Protein AF-A0A7W4BWE0-F1 (afdb_monomer_lite)

Structure (mmCIF, N/CA/C/O backbone):
data_AF-A0A7W4BWE0-F1
#
_entry.id   AF-A0A7W4BWE0-F1
#
loop_
_atom_site.group_PDB
_atom_site.id
_atom_site.type_symbol
_atom_site.label_atom_id
_atom_site.label_alt_id
_atom_site.label_comp_id
_atom_site.label_asym_id
_atom_site.label_entity_id
_atom_site.label_seq_id
_atom_site.pdbx_PDB_ins_code
_atom_site.Cartn_x
_atom_site.Cartn_y
_atom_site.Cartn_z
_atom_site.occupancy
_atom_site.B_iso_or_equiv
_atom_site.auth_seq_id
_atom_site.auth_comp_id
_atom_site.auth_asym_id
_atom_site.auth_atom_id
_atom_site.pdbx_PDB_model_num
ATOM 1 N N . MET A 1 1 ? 8.747 18.786 -14.172 1.00 31.16 1 MET A N 1
ATOM 2 C CA . MET A 1 1 ? 9.501 17.668 -14.778 1.00 31.16 1 MET A CA 1
ATOM 3 C C . MET A 1 1 ? 9.603 16.596 -13.720 1.00 31.16 1 MET A C 1
ATOM 5 O O . MET A 1 1 ? 10.234 16.845 -12.701 1.00 31.16 1 MET A O 1
ATOM 9 N N . SER A 1 2 ? 8.921 15.475 -13.915 1.00 27.02 2 SER A N 1
ATOM 10 C CA . SER A 1 2 ? 8.938 14.363 -12.966 1.00 27.02 2 SER A CA 1
ATOM 11 C C . SER A 1 2 ? 10.203 13.541 -13.211 1.00 27.02 2 SER A C 1
ATOM 13 O O . SER A 1 2 ? 10.381 12.988 -14.295 1.00 27.02 2 SER A O 1
ATOM 15 N N . ASN A 1 3 ? 11.112 13.509 -12.236 1.00 26.09 3 ASN A N 1
ATOM 16 C CA . ASN A 1 3 ? 12.230 12.569 -12.238 1.00 26.09 3 ASN A CA 1
ATOM 17 C C . ASN A 1 3 ? 11.686 11.217 -11.785 1.00 26.09 3 ASN A C 1
ATOM 19 O O . ASN A 1 3 ? 11.454 11.005 -10.599 1.00 26.09 3 ASN A O 1
ATOM 23 N N . ILE A 1 4 ? 11.444 10.324 -12.739 1.00 32.72 4 ILE A N 1
ATOM 24 C CA . ILE A 1 4 ? 11.006 8.960 -12.458 1.00 32.72 4 ILE A CA 1
ATOM 25 C C . ILE A 1 4 ? 12.259 8.115 -12.240 1.00 32.72 4 ILE A C 1
ATOM 27 O O . ILE A 1 4 ? 12.971 7.781 -13.187 1.00 32.72 4 ILE A O 1
ATOM 31 N N . THR A 1 5 ? 12.548 7.789 -10.984 1.00 32.34 5 THR A N 1
ATOM 32 C CA . THR A 1 5 ? 13.550 6.786 -10.614 1.00 32.34 5 THR A CA 1
ATOM 33 C C . THR A 1 5 ? 12.830 5.493 -10.266 1.00 32.34 5 THR A C 1
ATOM 35 O O . THR A 1 5 ? 12.140 5.419 -9.252 1.00 32.34 5 THR A O 1
ATOM 38 N N . GLN A 1 6 ? 12.975 4.473 -11.109 1.00 34.09 6 GLN A N 1
ATOM 39 C CA . GLN A 1 6 ? 12.492 3.127 -10.822 1.00 34.09 6 GLN A CA 1
ATOM 40 C C . GLN A 1 6 ? 13.612 2.369 -10.106 1.00 34.09 6 GLN A C 1
ATOM 42 O O . GLN A 1 6 ? 14.592 1.974 -10.737 1.00 34.09 6 GLN A O 1
ATOM 47 N N . ASN A 1 7 ? 13.492 2.211 -8.788 1.00 40.44 7 ASN A N 1
ATOM 48 C CA . ASN A 1 7 ? 14.382 1.338 -8.030 1.00 40.44 7 ASN A CA 1
ATOM 49 C C . ASN A 1 7 ? 13.800 -0.080 -8.014 1.00 40.44 7 ASN A C 1
ATOM 51 O O . ASN A 1 7 ? 12.598 -0.267 -7.806 1.00 40.44 7 ASN A O 1
ATOM 55 N N . GLN A 1 8 ? 14.627 -1.079 -8.316 1.00 44.69 8 GLN A N 1
ATOM 56 C CA . GLN A 1 8 ? 14.180 -2.465 -8.425 1.00 44.69 8 GLN A CA 1
ATOM 57 C C . GLN A 1 8 ? 13.942 -3.103 -7.052 1.00 44.69 8 GLN A C 1
ATOM 59 O O . GLN A 1 8 ? 14.763 -2.983 -6.153 1.00 44.69 8 GLN A O 1
ATOM 64 N N . GLY A 1 9 ? 12.850 -3.866 -6.938 1.00 54.25 9 GLY A N 1
ATOM 65 C CA . GLY A 1 9 ? 12.742 -4.987 -5.994 1.00 54.25 9 GLY A CA 1
ATOM 66 C C . GLY A 1 9 ? 12.264 -4.695 -4.571 1.00 54.25 9 GLY A C 1
ATOM 67 O O . GLY A 1 9 ? 12.265 -5.619 -3.768 1.00 54.25 9 GLY A O 1
ATOM 68 N N . LEU A 1 10 ? 11.841 -3.470 -4.245 1.00 66.44 10 LEU A N 1
ATOM 69 C CA . LEU A 1 10 ? 11.381 -3.158 -2.886 1.00 66.44 10 LEU A CA 1
ATOM 70 C C . LEU A 1 10 ? 10.023 -3.807 -2.559 1.00 66.44 10 LEU A C 1
ATOM 72 O O . LEU A 1 10 ? 9.869 -4.457 -1.528 1.00 66.44 10 LEU A O 1
ATOM 76 N N . PHE A 1 11 ? 9.047 -3.645 -3.457 1.00 71.62 11 PHE A N 1
ATOM 77 C CA . PHE A 1 11 ? 7.695 -4.168 -3.271 1.00 71.62 11 PHE A CA 1
ATOM 78 C C . PHE A 1 11 ? 7.577 -5.625 -3.723 1.00 71.62 11 PHE A C 1
ATOM 80 O O . PHE A 1 11 ? 8.039 -5.989 -4.814 1.00 71.62 11 PHE A O 1
ATOM 87 N N . ASN A 1 12 ? 6.904 -6.441 -2.912 1.00 69.25 12 ASN A N 1
ATOM 88 C CA . ASN A 1 12 ? 6.464 -7.777 -3.312 1.00 69.25 12 ASN A CA 1
ATOM 89 C C . ASN A 1 12 ? 5.257 -7.688 -4.276 1.00 69.25 12 ASN A C 1
ATOM 91 O O . ASN A 1 12 ? 4.851 -6.600 -4.694 1.00 69.25 12 ASN A O 1
ATOM 95 N N . SER A 1 13 ? 4.691 -8.830 -4.673 1.00 70.00 13 SER A N 1
ATOM 96 C CA . SER A 1 13 ? 3.526 -8.858 -5.571 1.00 70.00 13 SER A CA 1
ATOM 97 C C . SER A 1 13 ? 2.315 -8.126 -4.984 1.00 70.00 13 SER A C 1
ATOM 99 O O . SER A 1 13 ? 1.674 -7.363 -5.701 1.00 70.00 13 SER A O 1
ATOM 101 N N . HIS A 1 14 ? 2.054 -8.287 -3.683 1.00 76.44 14 HIS A N 1
ATOM 102 C CA . HIS A 1 14 ? 0.983 -7.572 -2.986 1.00 76.44 14 HIS A CA 1
ATOM 103 C C . HIS A 1 14 ? 1.183 -6.056 -3.048 1.00 76.44 14 HIS A C 1
ATOM 105 O O . HIS A 1 14 ? 0.337 -5.338 -3.568 1.00 76.44 14 HIS A O 1
ATOM 111 N N . GLY A 1 15 ? 2.353 -5.565 -2.638 1.00 74.00 15 GLY A N 1
ATOM 112 C CA . GLY A 1 15 ? 2.713 -4.151 -2.672 1.00 74.00 15 GLY A CA 1
ATOM 113 C C . GLY A 1 15 ? 2.643 -3.536 -4.067 1.00 74.00 15 GLY A C 1
ATOM 114 O O . GLY A 1 15 ? 2.225 -2.391 -4.202 1.00 74.00 15 GLY A O 1
ATOM 115 N N . LYS A 1 16 ? 2.981 -4.294 -5.118 1.00 73.06 16 LYS A N 1
ATOM 116 C CA . LYS A 1 16 ? 2.800 -3.855 -6.512 1.00 73.06 16 LYS A CA 1
ATOM 117 C C . LYS A 1 16 ? 1.326 -3.729 -6.895 1.00 73.06 16 LYS A C 1
ATOM 119 O O . LYS A 1 16 ? 0.986 -2.777 -7.587 1.00 73.06 16 LYS A O 1
ATOM 124 N N . ASN A 1 17 ? 0.463 -4.630 -6.424 1.00 70.12 17 ASN A N 1
ATOM 125 C CA . ASN A 1 17 ? -0.983 -4.560 -6.663 1.00 70.12 17 ASN A CA 1
ATOM 126 C C . ASN A 1 17 ? -1.647 -3.375 -5.944 1.00 70.12 17 ASN A C 1
ATOM 128 O O . ASN A 1 17 ? -2.708 -2.925 -6.362 1.00 70.12 17 ASN A O 1
ATOM 132 N N . GLN A 1 18 ? -1.010 -2.839 -4.899 1.00 70.94 18 GLN A N 1
ATOM 133 C CA . GLN A 1 18 ? -1.461 -1.621 -4.220 1.00 70.94 18 GLN A CA 1
ATOM 134 C C . GLN A 1 18 ? -1.164 -0.339 -5.015 1.00 70.94 18 GLN A C 1
ATOM 136 O O . GLN A 1 18 ? -1.716 0.718 -4.711 1.00 70.94 18 GLN A O 1
ATOM 141 N N . ILE A 1 19 ? -0.294 -0.411 -6.028 1.00 67.69 19 ILE A N 1
ATOM 142 C CA . ILE A 1 19 ? 0.024 0.711 -6.911 1.00 67.69 19 ILE A CA 1
ATOM 143 C C . ILE A 1 19 ? -1.033 0.766 -8.006 1.00 67.69 19 ILE A C 1
ATOM 145 O O . ILE A 1 19 ? -1.065 -0.103 -8.877 1.00 67.69 19 ILE A O 1
ATOM 149 N N . ALA A 1 20 ? -1.893 1.788 -8.000 1.00 57.28 20 ALA A N 1
ATOM 150 C CA . ALA A 1 20 ? -2.846 1.929 -9.087 1.00 57.28 20 ALA A CA 1
ATOM 151 C C . ALA A 1 20 ? -2.102 2.207 -10.393 1.00 57.28 20 ALA A C 1
ATOM 153 O O . ALA A 1 20 ? -1.149 2.991 -10.460 1.00 57.28 20 ALA A O 1
ATOM 154 N N . LEU A 1 21 ? -2.579 1.569 -11.457 1.00 49.28 21 LEU A N 1
ATOM 155 C CA . LEU A 1 21 ? -2.122 1.846 -12.807 1.00 49.28 21 LEU A CA 1
ATOM 156 C C . LEU A 1 21 ? -2.476 3.302 -13.131 1.00 49.28 21 LEU A C 1
ATOM 158 O O . LEU A 1 21 ? -3.643 3.646 -13.313 1.00 49.28 21 LEU A O 1
ATOM 162 N N . SER A 1 22 ? -1.475 4.182 -13.187 1.00 45.78 22 SER A N 1
ATOM 163 C CA . SER A 1 22 ? -1.685 5.531 -13.708 1.00 45.78 22 SER A CA 1
ATOM 164 C C . SER A 1 22 ? -2.032 5.412 -15.189 1.00 45.78 22 SER A C 1
ATOM 166 O O . SER A 1 22 ? -1.168 5.127 -16.017 1.00 45.78 22 SER A O 1
ATOM 168 N N . GLY A 1 23 ? -3.296 5.661 -15.538 1.00 42.59 23 GLY A N 1
ATOM 169 C CA . GLY A 1 23 ? -3.769 5.689 -16.928 1.00 42.59 23 GLY A CA 1
ATOM 170 C C . GLY A 1 23 ? -3.125 6.780 -17.797 1.00 42.59 23 GLY A C 1
ATOM 171 O O . GLY A 1 23 ? -3.497 6.932 -18.955 1.00 42.59 23 GLY A O 1
ATOM 172 N N . ASN A 1 24 ? -2.169 7.547 -17.257 1.00 42.66 24 ASN A N 1
ATOM 173 C CA . ASN A 1 24 ? -1.542 8.692 -17.914 1.00 42.66 24 ASN A CA 1
ATOM 174 C C . ASN A 1 24 ? -0.094 8.461 -18.367 1.00 42.66 24 ASN A C 1
ATOM 176 O O . ASN A 1 24 ? 0.491 9.381 -18.940 1.00 42.66 24 ASN A O 1
ATOM 180 N N . TYR A 1 25 ? 0.491 7.271 -18.186 1.00 46.53 25 TYR A N 1
ATOM 181 C CA . TYR A 1 25 ? 1.852 7.015 -18.688 1.00 46.53 25 TYR A CA 1
ATOM 182 C C . TYR A 1 25 ? 1.978 7.208 -20.214 1.00 46.53 25 TYR A C 1
ATOM 184 O O . TYR A 1 25 ? 3.037 7.625 -20.685 1.00 46.53 25 TYR A O 1
ATOM 192 N N . ASP A 1 26 ? 0.887 7.039 -20.968 1.00 42.50 26 ASP A N 1
ATOM 193 C CA . ASP A 1 26 ? 0.859 7.245 -22.423 1.00 42.50 26 ASP A CA 1
ATOM 194 C C . ASP A 1 26 ? 0.765 8.723 -22.858 1.00 42.50 26 ASP A C 1
ATOM 196 O O . ASP A 1 26 ? 1.025 9.044 -24.024 1.00 42.50 26 ASP A O 1
ATOM 200 N N . ASN A 1 27 ? 0.439 9.643 -21.939 1.00 47.03 27 ASN A N 1
ATOM 201 C CA . ASN A 1 27 ? 0.180 11.059 -22.238 1.00 47.03 27 ASN A CA 1
ATOM 202 C C . ASN A 1 27 ? 1.172 12.045 -21.597 1.00 47.03 27 ASN A C 1
ATOM 204 O O . ASN A 1 27 ? 1.121 13.239 -21.902 1.00 47.03 27 ASN A O 1
ATOM 208 N N . GLU A 1 28 ? 2.095 11.596 -20.742 1.00 53.47 28 GLU A N 1
ATOM 209 C CA . GLU A 1 28 ? 3.093 12.492 -20.151 1.00 53.47 28 GLU A CA 1
ATOM 210 C C . GLU A 1 28 ? 4.296 12.744 -21.080 1.00 53.47 28 GLU A C 1
ATOM 212 O O . GLU A 1 28 ? 4.908 11.830 -21.634 1.00 53.47 28 GLU A O 1
ATOM 217 N N . ASN A 1 29 ? 4.673 14.022 -21.220 1.00 63.19 29 ASN A N 1
ATOM 218 C CA . ASN A 1 29 ? 5.880 14.471 -21.923 1.00 63.19 29 ASN A CA 1
ATOM 219 C C . ASN A 1 29 ? 7.139 14.132 -21.107 1.00 63.19 29 ASN A C 1
ATOM 221 O O . ASN A 1 29 ? 7.774 15.011 -20.514 1.00 63.19 29 ASN A O 1
ATOM 225 N N . TRP A 1 30 ? 7.504 12.855 -21.058 1.00 67.81 30 TRP A N 1
ATOM 226 C CA . TRP A 1 30 ? 8.743 12.421 -20.428 1.00 67.81 30 TRP A CA 1
ATOM 227 C C . TRP A 1 30 ? 9.962 12.767 -21.295 1.00 67.81 30 TRP A C 1
ATOM 229 O O . TRP A 1 30 ? 9.888 12.898 -22.523 1.00 67.81 30 TRP A O 1
ATOM 239 N N . SER A 1 31 ? 11.112 12.938 -20.638 1.00 75.31 31 SER A N 1
ATOM 240 C CA . SER A 1 31 ? 12.385 13.158 -21.320 1.00 75.31 31 SER A CA 1
ATOM 241 C C . SER A 1 31 ? 13.538 12.470 -20.599 1.00 75.31 31 SER A C 1
ATOM 243 O O . SER A 1 31 ? 13.588 12.473 -19.372 1.00 75.31 31 SER A O 1
ATOM 245 N N . ILE A 1 32 ? 14.489 11.927 -21.355 1.00 70.56 32 ILE A N 1
ATOM 246 C CA . ILE A 1 32 ? 15.712 11.322 -20.824 1.00 70.56 32 ILE A CA 1
ATOM 247 C C . ILE A 1 32 ? 16.795 12.402 -20.813 1.00 70.56 32 ILE A C 1
ATOM 249 O O . ILE A 1 32 ? 17.135 12.976 -21.855 1.00 70.56 32 ILE A O 1
ATOM 253 N N . ALA A 1 33 ? 17.295 12.712 -19.612 1.00 67.12 33 ALA A N 1
ATOM 254 C CA . ALA A 1 33 ? 18.298 13.750 -19.354 1.00 67.12 33 ALA A CA 1
ATOM 255 C C . ALA A 1 33 ? 17.957 15.135 -19.956 1.00 67.12 33 ALA A C 1
ATOM 257 O O . ALA A 1 33 ? 18.854 15.898 -20.314 1.00 67.12 33 ALA A O 1
ATOM 258 N N . GLY A 1 34 ? 16.665 15.448 -20.130 1.00 69.75 34 GLY A N 1
ATOM 259 C CA . GLY A 1 34 ? 16.188 16.701 -20.732 1.00 69.75 34 GLY A CA 1
ATOM 260 C C . GLY A 1 34 ? 16.458 16.859 -22.236 1.00 69.75 34 GLY A C 1
ATOM 261 O O . GLY A 1 34 ? 16.128 17.902 -22.800 1.00 69.75 34 GLY A O 1
ATOM 262 N N . LYS A 1 35 ? 17.052 15.856 -22.899 1.00 76.06 35 LYS A N 1
ATOM 263 C CA . LYS A 1 35 ? 17.524 15.946 -24.295 1.00 76.06 35 LYS A CA 1
ATOM 264 C C . LYS A 1 35 ? 16.714 15.097 -25.264 1.00 76.06 35 LYS A C 1
ATOM 266 O O . LYS A 1 35 ? 16.440 15.537 -26.378 1.00 76.06 35 LYS A O 1
ATOM 271 N N . ILE A 1 36 ? 16.339 13.899 -24.831 1.00 81.31 36 ILE A N 1
ATOM 272 C CA . ILE A 1 36 ? 15.574 12.942 -25.628 1.00 81.31 36 ILE A CA 1
ATOM 273 C C . ILE A 1 36 ? 14.140 12.960 -25.134 1.00 81.31 36 ILE A C 1
ATOM 275 O O . ILE A 1 36 ? 13.919 12.869 -23.930 1.00 81.31 36 ILE A O 1
ATOM 279 N N . LYS A 1 37 ? 13.180 13.071 -26.042 1.00 84.88 37 LYS A N 1
ATOM 280 C CA . LYS A 1 37 ? 11.750 13.115 -25.729 1.00 84.88 37 LYS A CA 1
ATOM 281 C C . LYS A 1 37 ? 11.013 11.972 -26.412 1.00 84.88 37 LYS A C 1
ATOM 283 O O . LYS A 1 37 ? 11.457 11.468 -27.446 1.00 84.88 37 LYS A O 1
ATOM 288 N N . ARG A 1 38 ? 9.847 11.620 -25.870 1.00 82.12 38 ARG A N 1
ATOM 289 C CA . ARG A 1 38 ? 8.875 10.784 -26.580 1.00 82.12 38 ARG A CA 1
ATOM 290 C C . ARG A 1 38 ? 8.613 11.356 -27.981 1.00 82.12 38 ARG A C 1
ATOM 292 O O . ARG A 1 38 ? 8.465 12.567 -28.141 1.00 82.12 38 ARG A O 1
ATOM 299 N N . GLY A 1 39 ? 8.578 10.493 -28.991 1.00 85.19 39 GLY A N 1
ATOM 300 C CA . GLY A 1 39 ? 8.389 10.882 -30.389 1.00 85.19 39 GLY A CA 1
ATOM 301 C C . GLY A 1 39 ? 9.665 11.314 -31.123 1.00 85.19 39 GLY A C 1
ATOM 302 O O . GLY A 1 39 ? 9.594 11.643 -32.311 1.00 85.19 39 GLY A O 1
ATOM 303 N N . ASP A 1 40 ? 10.832 11.309 -30.471 1.00 89.12 40 ASP A N 1
ATOM 304 C CA . ASP A 1 40 ? 12.101 11.589 -31.146 1.00 89.12 40 ASP A CA 1
ATOM 305 C C . ASP A 1 40 ? 12.483 10.473 -32.135 1.00 89.12 40 ASP A C 1
ATOM 307 O O . ASP A 1 40 ? 12.206 9.288 -31.936 1.00 89.12 40 ASP A O 1
ATOM 311 N N . GLU A 1 41 ? 13.131 10.867 -33.232 1.00 91.94 41 GLU A N 1
ATOM 312 C CA . GLU A 1 41 ? 13.646 9.940 -34.243 1.00 91.94 41 GLU A CA 1
ATOM 313 C C . GLU A 1 41 ? 14.906 9.240 -33.748 1.00 91.94 41 GLU A C 1
ATOM 315 O O . GLU A 1 41 ? 15.749 9.850 -33.085 1.00 91.94 41 GLU A O 1
ATOM 320 N N . LEU A 1 42 ? 15.100 7.988 -34.168 1.00 89.31 42 LEU A N 1
ATOM 321 C CA . LEU A 1 42 ? 16.262 7.186 -33.784 1.00 89.31 42 LEU A CA 1
ATOM 322 C C . LEU A 1 42 ? 17.595 7.914 -34.011 1.00 89.31 42 LEU A C 1
ATOM 324 O O . LEU A 1 42 ? 18.492 7.818 -33.177 1.00 89.31 42 LEU A O 1
ATOM 328 N N . GLN A 1 43 ? 17.728 8.668 -35.106 1.00 89.44 43 GLN A N 1
ATOM 329 C CA . GLN A 1 43 ? 18.954 9.417 -35.404 1.00 89.44 43 GLN A CA 1
ATOM 330 C C . GLN A 1 43 ? 19.240 10.506 -34.367 1.00 89.44 43 GLN A C 1
ATOM 332 O O . GLN A 1 43 ? 20.369 10.625 -33.895 1.00 89.44 43 GLN A O 1
ATOM 337 N N . LYS A 1 44 ? 18.212 11.246 -33.942 1.00 89.81 44 LYS A N 1
ATOM 338 C CA . LYS A 1 44 ? 18.336 12.263 -32.891 1.00 89.81 44 LYS A CA 1
ATOM 339 C C . LYS A 1 44 ? 18.708 11.632 -31.547 1.00 89.81 44 LYS A C 1
ATOM 341 O O . LYS A 1 44 ? 19.549 12.160 -30.821 1.00 89.81 44 LYS A O 1
ATOM 346 N N . VAL A 1 45 ? 18.131 10.473 -31.230 1.00 87.19 45 VAL A N 1
ATOM 347 C CA . VAL A 1 45 ? 18.460 9.746 -29.996 1.00 87.19 45 VAL A CA 1
ATOM 348 C C . VAL A 1 45 ? 19.904 9.227 -30.028 1.00 87.19 45 VAL A C 1
ATOM 350 O O . VAL A 1 45 ? 20.632 9.413 -29.055 1.00 87.19 45 VAL A O 1
ATOM 353 N N . LYS A 1 46 ? 20.363 8.672 -31.159 1.00 88.38 46 LYS A N 1
ATOM 354 C CA . LYS A 1 46 ? 21.750 8.202 -31.359 1.00 88.38 46 LYS A CA 1
ATOM 355 C C . LYS A 1 46 ? 22.802 9.310 -31.258 1.00 88.38 46 LYS A C 1
ATOM 357 O O . LYS A 1 46 ? 23.942 9.027 -30.914 1.00 88.38 46 LYS A O 1
ATOM 362 N N . GLN A 1 47 ? 22.436 10.563 -31.529 1.00 88.19 47 GLN A N 1
ATOM 363 C CA . GLN A 1 47 ? 23.325 11.712 -31.304 1.00 88.19 47 GLN A CA 1
ATOM 364 C C . GLN A 1 47 ? 23.521 12.020 -29.813 1.00 88.19 47 GLN A C 1
ATOM 366 O O . GLN A 1 47 ? 24.519 12.626 -29.435 1.00 88.19 47 GLN A O 1
ATOM 371 N N . SER A 1 48 ? 22.564 11.623 -28.969 1.00 82.00 48 SER A N 1
ATOM 372 C CA . SER A 1 48 ? 22.559 11.927 -27.534 1.00 82.00 48 SER A CA 1
ATOM 373 C C . SER A 1 48 ? 22.987 10.746 -26.657 1.00 82.00 48 SER A C 1
ATOM 375 O O . SER A 1 48 ? 23.429 10.970 -25.532 1.00 82.00 48 SER A O 1
ATOM 377 N N . LEU A 1 49 ? 22.859 9.505 -27.143 1.00 83.75 49 LEU A N 1
ATOM 378 C CA . LEU A 1 49 ? 23.188 8.276 -26.416 1.00 83.75 49 LEU A CA 1
ATOM 379 C C . LEU A 1 49 ? 23.936 7.272 -27.298 1.00 83.75 49 LEU A C 1
ATOM 381 O O . LEU A 1 49 ? 23.634 7.103 -28.478 1.00 83.75 49 LEU A O 1
ATOM 385 N N . SER A 1 50 ? 24.859 6.532 -26.681 1.00 86.81 50 SER A N 1
ATOM 386 C CA . SER A 1 50 ? 25.535 5.399 -27.320 1.00 86.81 50 SER A CA 1
ATOM 387 C C . SER A 1 50 ? 24.625 4.171 -27.317 1.00 86.81 50 SER A C 1
ATOM 389 O O . SER A 1 50 ? 24.554 3.443 -26.329 1.00 86.81 50 SER A O 1
ATOM 391 N N . LEU A 1 51 ? 23.916 3.948 -28.425 1.00 88.06 51 LEU A N 1
ATOM 392 C CA . LEU A 1 51 ? 22.940 2.866 -28.555 1.00 88.06 51 LEU A CA 1
ATOM 393 C C . LEU A 1 51 ? 23.509 1.636 -29.265 1.00 88.06 51 LEU A C 1
ATOM 395 O O . LEU A 1 51 ? 24.128 1.745 -30.325 1.00 88.06 51 LEU A O 1
ATOM 399 N N . LYS A 1 52 ? 23.204 0.455 -28.728 1.00 87.94 52 LYS A N 1
ATOM 400 C CA . LYS A 1 52 ? 23.409 -0.849 -29.367 1.00 87.94 52 LYS A CA 1
ATOM 401 C C . LYS A 1 52 ? 22.048 -1.484 -29.667 1.00 87.94 52 LYS A C 1
ATOM 403 O O . LYS A 1 52 ? 21.175 -1.420 -28.807 1.00 87.94 52 LYS A O 1
ATOM 408 N N . PRO A 1 53 ? 21.830 -2.072 -30.851 1.00 87.25 53 PRO A N 1
ATOM 409 C CA . PRO A 1 53 ? 20.607 -2.826 -31.109 1.00 87.25 53 PRO A CA 1
ATOM 410 C C . PRO A 1 53 ? 20.555 -4.076 -30.216 1.00 87.25 53 PRO A C 1
ATOM 412 O O . PRO A 1 53 ? 21.572 -4.747 -30.027 1.00 87.25 53 PRO A O 1
ATOM 415 N N . GLN A 1 54 ? 19.378 -4.386 -29.678 1.00 83.75 54 GLN A N 1
ATOM 416 C CA . GLN A 1 54 ? 19.097 -5.605 -28.925 1.00 83.75 54 GLN A CA 1
ATOM 417 C C . GLN A 1 54 ? 17.680 -6.085 -29.271 1.00 83.75 54 GLN A C 1
ATOM 419 O O . GLN A 1 54 ? 16.710 -5.549 -28.748 1.00 83.75 54 GLN A O 1
ATOM 424 N N . GLN A 1 55 ? 17.577 -7.122 -30.110 1.00 81.62 55 GLN A N 1
ATOM 425 C CA . GLN A 1 55 ? 16.299 -7.600 -30.663 1.00 81.62 55 GLN A CA 1
ATOM 426 C C . GLN A 1 55 ? 15.531 -6.448 -31.338 1.00 81.62 55 GLN A C 1
ATOM 428 O O . GLN A 1 55 ? 16.097 -5.813 -32.228 1.00 81.62 55 GLN A O 1
ATOM 433 N N . ASP A 1 56 ? 14.300 -6.174 -30.905 1.00 77.56 56 ASP A N 1
ATOM 434 C CA . ASP A 1 56 ? 13.444 -5.104 -31.432 1.00 77.56 56 ASP A CA 1
ATOM 435 C C . ASP A 1 56 ? 13.700 -3.738 -30.760 1.00 77.56 56 ASP A C 1
ATOM 437 O O . ASP A 1 56 ? 13.146 -2.720 -31.172 1.00 77.56 56 ASP A O 1
ATOM 441 N N . ASP A 1 57 ? 14.601 -3.690 -29.773 1.00 86.31 57 ASP A N 1
ATOM 442 C CA . ASP A 1 57 ? 14.902 -2.505 -28.973 1.00 86.31 57 ASP A CA 1
ATOM 443 C C . ASP A 1 57 ? 16.321 -1.962 -29.200 1.00 86.31 57 ASP A C 1
ATOM 445 O O . ASP A 1 57 ? 17.201 -2.586 -29.806 1.00 86.31 57 ASP A O 1
ATOM 449 N N . TYR A 1 58 ? 16.580 -0.777 -28.645 1.00 87.56 58 TYR A N 1
ATOM 450 C CA . TYR A 1 58 ? 17.922 -0.208 -28.529 1.00 87.56 58 TYR A CA 1
ATOM 451 C C . TYR A 1 58 ? 18.333 -0.073 -27.073 1.00 87.56 58 TYR A C 1
ATOM 453 O O . TYR A 1 58 ? 17.551 0.365 -26.240 1.00 87.56 58 TYR A O 1
ATOM 461 N N . VAL A 1 59 ? 19.589 -0.382 -26.760 1.00 87.06 59 VAL A N 1
ATOM 462 C CA . VAL A 1 59 ? 20.103 -0.311 -25.393 1.00 87.06 59 VAL A CA 1
ATOM 463 C C . VAL A 1 59 ? 21.307 0.608 -25.261 1.00 87.06 59 VAL A C 1
ATOM 465 O O . VAL A 1 59 ? 22.204 0.603 -26.102 1.00 87.06 59 VAL A O 1
ATOM 468 N N . SER A 1 60 ? 21.346 1.366 -24.170 1.00 85.12 60 SER A N 1
ATOM 469 C CA . SER A 1 60 ? 22.524 2.086 -23.689 1.00 85.12 60 SER A CA 1
ATOM 470 C C . SER A 1 60 ? 22.970 1.453 -22.378 1.00 85.12 60 SER A C 1
ATOM 472 O O . SER A 1 60 ? 22.190 1.350 -21.433 1.00 85.12 60 SER A O 1
ATOM 474 N N . ILE A 1 61 ? 24.225 1.022 -22.324 1.00 81.00 61 ILE A N 1
ATOM 475 C CA . ILE A 1 61 ? 24.823 0.359 -21.162 1.00 81.00 61 ILE A CA 1
ATOM 476 C C . ILE A 1 61 ? 25.655 1.396 -20.408 1.00 81.00 61 ILE A C 1
ATOM 478 O O . ILE A 1 61 ? 26.601 1.942 -20.972 1.00 81.00 61 ILE A O 1
ATOM 482 N N . GLY A 1 62 ? 25.265 1.693 -19.172 1.00 75.44 62 GLY A N 1
ATOM 483 C CA . GLY A 1 62 ? 26.075 2.424 -18.200 1.00 75.44 62 GLY A CA 1
ATOM 484 C C . GLY A 1 62 ? 26.787 1.467 -17.242 1.00 75.44 62 GLY A C 1
ATOM 485 O O . GLY A 1 62 ? 26.754 0.254 -17.433 1.00 75.44 62 GLY A O 1
ATOM 486 N N . ASP A 1 63 ? 27.399 2.010 -16.191 1.00 71.81 63 ASP A N 1
ATOM 487 C CA . ASP A 1 63 ? 28.231 1.219 -15.270 1.00 71.81 63 ASP A CA 1
ATOM 488 C C . ASP A 1 63 ? 27.419 0.207 -14.448 1.00 71.81 63 ASP A C 1
ATOM 490 O O . ASP A 1 63 ? 27.842 -0.929 -14.257 1.00 71.81 63 ASP A O 1
ATOM 494 N N . ASN A 1 64 ? 26.223 0.602 -13.998 1.00 66.94 64 ASN A N 1
ATOM 495 C CA . ASN A 1 64 ? 25.383 -0.209 -13.106 1.00 66.94 64 ASN A CA 1
ATOM 496 C C . ASN A 1 64 ? 24.002 -0.529 -13.691 1.00 66.94 64 ASN A C 1
ATOM 498 O O . ASN A 1 64 ? 23.233 -1.286 -13.100 1.00 66.94 64 ASN A O 1
ATOM 502 N N . SER A 1 65 ? 23.663 0.043 -14.845 1.00 71.38 65 SER A N 1
ATOM 503 C CA . SER A 1 65 ? 22.335 -0.072 -15.437 1.00 71.38 65 SER A CA 1
ATOM 504 C C . SER A 1 65 ? 22.359 -0.021 -16.961 1.00 71.38 65 SER A C 1
ATOM 506 O O . SER A 1 65 ? 23.283 0.474 -17.599 1.00 71.38 65 SER A O 1
ATOM 508 N N . LYS A 1 66 ? 21.305 -0.571 -17.543 1.00 79.75 66 LYS A N 1
ATOM 509 C CA . LYS A 1 66 ? 20.984 -0.680 -18.951 1.00 79.75 66 LYS A CA 1
ATOM 510 C C . LYS A 1 66 ? 19.685 0.072 -19.185 1.00 79.75 66 LYS A C 1
ATOM 512 O O . LYS A 1 66 ? 18.629 -0.332 -18.710 1.00 79.75 66 LYS A O 1
ATOM 517 N N . LEU A 1 67 ? 19.763 1.144 -19.951 1.00 79.44 67 LEU A N 1
ATOM 518 C CA . LEU A 1 67 ? 18.600 1.821 -20.501 1.00 79.44 67 LEU A CA 1
ATOM 519 C C . LEU A 1 67 ? 18.171 1.076 -21.769 1.00 79.44 67 LEU A C 1
ATOM 521 O O . LEU A 1 67 ? 18.969 0.947 -22.691 1.00 79.44 67 LEU A O 1
ATOM 525 N N . VAL A 1 68 ? 16.939 0.587 -21.806 1.00 85.12 68 VAL A N 1
ATOM 526 C CA . VAL A 1 68 ? 16.267 0.004 -22.972 1.00 85.12 68 VAL A CA 1
ATOM 527 C C . VAL A 1 68 ? 15.337 1.059 -23.553 1.00 85.12 68 VAL A C 1
ATOM 529 O O . VAL A 1 68 ? 14.622 1.718 -22.808 1.00 85.12 68 VAL A O 1
ATOM 532 N N . LEU A 1 69 ? 15.371 1.239 -24.866 1.00 83.56 69 LEU A N 1
ATOM 533 C CA . LEU A 1 69 ? 14.568 2.191 -25.617 1.00 83.56 69 LEU A CA 1
ATOM 534 C C . LEU A 1 69 ? 13.731 1.431 -26.638 1.00 83.56 69 LEU A C 1
ATOM 536 O O . LEU A 1 69 ? 14.288 0.738 -27.494 1.00 83.56 69 LEU A O 1
ATOM 540 N N . ASN A 1 70 ? 12.420 1.628 -26.568 1.00 87.00 70 ASN A N 1
ATOM 541 C CA . ASN A 1 70 ? 11.449 0.988 -27.441 1.00 87.00 70 ASN A CA 1
ATOM 542 C C . ASN A 1 70 ? 11.029 1.979 -28.524 1.00 87.00 70 ASN A C 1
ATOM 544 O O . ASN A 1 70 ? 10.570 3.093 -28.235 1.00 87.00 70 ASN A O 1
ATOM 548 N N . PHE A 1 71 ? 11.196 1.578 -29.777 1.00 87.94 71 PHE A N 1
ATOM 549 C CA . PHE A 1 71 ? 10.764 2.360 -30.923 1.00 87.94 71 PHE A CA 1
ATOM 550 C C . PHE A 1 71 ? 9.644 1.619 -31.636 1.00 87.94 71 PHE A C 1
ATOM 552 O O . PHE A 1 71 ? 9.700 0.408 -31.823 1.00 87.94 71 PHE A O 1
ATOM 559 N N . GLU A 1 72 ? 8.643 2.366 -32.072 1.00 85.06 72 GLU A N 1
ATOM 560 C CA . GLU A 1 72 ? 7.479 1.809 -32.745 1.00 85.06 72 GLU A CA 1
ATOM 561 C C . GLU A 1 72 ? 7.255 2.506 -34.077 1.00 85.06 72 GLU A C 1
ATOM 563 O O . GLU A 1 72 ? 7.509 3.705 -34.234 1.00 85.06 72 GLU A O 1
ATOM 568 N N . SER A 1 73 ? 6.776 1.731 -35.048 1.00 82.94 73 SER A N 1
ATOM 569 C CA . SER A 1 73 ? 6.343 2.244 -36.341 1.00 82.94 73 SER A CA 1
ATOM 570 C C . SER A 1 73 ? 4.845 2.490 -36.294 1.00 82.94 73 SER A C 1
ATOM 572 O O . SER A 1 73 ? 4.079 1.546 -36.123 1.00 82.94 73 SER A O 1
ATOM 574 N N . TYR A 1 74 ? 4.412 3.730 -36.511 1.00 75.94 74 TYR A N 1
ATOM 575 C CA . TYR A 1 74 ? 2.990 4.039 -36.644 1.00 75.94 74 TYR A CA 1
ATOM 576 C C . TYR A 1 74 ? 2.714 4.819 -37.925 1.00 75.94 74 TYR A C 1
ATOM 578 O O . TYR A 1 74 ? 3.495 5.672 -38.352 1.00 75.94 74 TYR A O 1
ATOM 586 N N . LYS A 1 75 ? 1.576 4.528 -38.553 1.00 73.25 75 LYS A N 1
ATOM 587 C CA . LYS A 1 75 ? 1.066 5.308 -39.679 1.00 73.25 75 LYS A CA 1
ATOM 588 C C . LYS A 1 75 ? 0.159 6.403 -39.143 1.00 73.25 75 LYS A C 1
ATOM 590 O O . LYS A 1 75 ? -0.837 6.109 -38.494 1.00 73.25 75 LYS A O 1
ATOM 595 N N . GLN A 1 76 ? 0.475 7.661 -39.440 1.00 62.72 76 GLN A N 1
ATOM 596 C CA . GLN A 1 76 ? -0.423 8.769 -39.093 1.00 62.72 76 GLN A CA 1
ATOM 597 C C . GLN A 1 76 ? -1.716 8.728 -39.916 1.00 62.72 76 GLN A C 1
ATOM 599 O O . GLN A 1 76 ? -2.762 9.168 -39.446 1.00 62.72 76 GLN A O 1
ATOM 604 N N . ARG A 1 77 ? -1.642 8.209 -41.149 1.00 70.00 77 ARG A N 1
ATOM 605 C CA . ARG A 1 77 ? -2.766 7.957 -42.062 1.00 70.00 77 ARG A CA 1
ATOM 606 C C 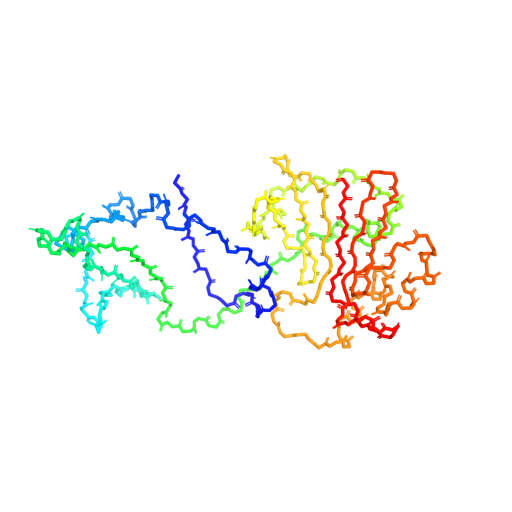. ARG A 1 77 ? -2.466 6.723 -42.913 1.00 70.00 77 ARG A C 1
ATOM 608 O O . ARG A 1 77 ? -1.299 6.426 -43.168 1.00 70.00 77 ARG A O 1
ATOM 615 N N . GLU A 1 78 ? -3.495 6.039 -43.410 1.00 64.69 78 GLU A N 1
ATOM 616 C CA . GLU A 1 78 ? -3.326 4.831 -44.241 1.00 64.69 78 GLU A CA 1
ATOM 617 C C . GLU A 1 78 ? -2.438 5.059 -45.475 1.00 64.69 78 GLU A C 1
ATOM 619 O O . GLU A 1 78 ? -1.651 4.186 -45.849 1.00 64.69 78 GLU A O 1
ATOM 624 N N . SER A 1 79 ? -2.520 6.262 -46.052 1.00 71.94 79 SER A N 1
ATOM 625 C CA . SER A 1 79 ? -1.795 6.687 -47.252 1.00 71.94 79 SER A CA 1
ATOM 626 C C . SER A 1 79 ? -0.376 7.206 -46.996 1.00 71.94 79 SER A C 1
ATOM 628 O O . SER A 1 79 ? 0.272 7.657 -47.936 1.00 71.94 79 SER A O 1
ATOM 630 N N . THR A 1 80 ? 0.090 7.226 -45.745 1.00 73.69 80 THR A N 1
ATOM 631 C CA . THR A 1 80 ? 1.442 7.688 -45.389 1.00 73.69 80 THR A CA 1
ATOM 632 C C . THR A 1 80 ? 2.319 6.523 -44.965 1.00 73.69 80 THR A C 1
ATOM 634 O O . THR A 1 80 ? 1.834 5.547 -44.382 1.00 73.69 80 THR A O 1
ATOM 637 N N . ASP A 1 81 ? 3.616 6.649 -45.226 1.00 79.50 81 ASP A N 1
ATOM 638 C CA . ASP A 1 81 ? 4.604 5.703 -44.728 1.00 79.50 81 ASP A CA 1
ATOM 639 C C . ASP A 1 81 ? 4.597 5.670 -43.197 1.00 79.50 81 ASP A C 1
ATOM 641 O O . ASP A 1 81 ? 4.331 6.672 -42.524 1.00 79.50 81 ASP A O 1
ATOM 645 N N . ALA A 1 82 ? 4.857 4.486 -42.641 1.00 78.62 82 ALA A N 1
ATOM 646 C CA . ALA A 1 82 ? 4.959 4.329 -41.201 1.00 78.62 82 ALA A CA 1
ATOM 647 C C . ALA A 1 82 ? 6.192 5.084 -40.691 1.00 78.62 82 ALA A C 1
ATOM 649 O O . ALA A 1 82 ? 7.281 4.984 -41.258 1.00 78.62 82 ALA A O 1
ATOM 650 N N . ILE A 1 83 ? 6.020 5.838 -39.612 1.00 81.12 83 ILE A N 1
ATOM 651 C CA . ILE A 1 83 ? 7.075 6.641 -39.011 1.00 81.12 83 ILE A CA 1
ATOM 652 C C . ILE A 1 83 ? 7.580 5.908 -37.771 1.00 81.12 83 ILE A C 1
ATOM 654 O O . ILE A 1 83 ? 6.799 5.611 -36.869 1.00 81.12 83 ILE A O 1
ATOM 658 N N . TYR A 1 84 ? 8.885 5.640 -37.723 1.00 85.12 84 TYR A N 1
ATOM 659 C CA . TYR A 1 84 ? 9.531 4.961 -36.601 1.00 85.12 84 TYR A CA 1
ATOM 660 C C . TYR A 1 84 ? 9.995 5.963 -35.543 1.00 85.12 84 TYR A C 1
ATOM 662 O O . TYR A 1 84 ? 10.892 6.773 -35.805 1.00 85.12 84 TYR A O 1
ATOM 670 N N . ARG A 1 85 ? 9.386 5.944 -34.355 1.00 87.50 85 ARG A N 1
ATOM 671 C CA . ARG A 1 85 ? 9.640 6.926 -33.286 1.00 87.50 85 ARG A CA 1
ATOM 672 C C . ARG A 1 85 ? 9.827 6.258 -31.932 1.00 87.50 85 ARG A C 1
ATOM 674 O O . ARG A 1 85 ? 9.281 5.190 -31.683 1.00 87.50 85 ARG A O 1
ATOM 681 N N . LEU A 1 86 ? 10.574 6.924 -31.052 1.00 85.88 86 LEU A N 1
ATOM 682 C CA . LEU A 1 86 ? 10.726 6.509 -29.660 1.00 85.88 86 LEU A CA 1
ATOM 683 C C . LEU A 1 86 ? 9.371 6.593 -28.947 1.00 85.88 86 LEU A C 1
ATOM 685 O O . LEU A 1 86 ? 8.821 7.691 -28.823 1.00 85.88 86 LEU A O 1
ATOM 689 N N . ASN A 1 87 ? 8.856 5.464 -28.464 1.00 83.31 87 ASN A N 1
ATOM 690 C CA . ASN A 1 87 ? 7.573 5.417 -27.760 1.00 83.31 87 ASN A CA 1
ATOM 691 C C . ASN A 1 87 ? 7.725 5.103 -26.266 1.00 83.31 87 ASN A C 1
ATOM 693 O O . ASN A 1 87 ? 6.927 5.590 -25.469 1.00 83.31 87 ASN A O 1
ATOM 697 N N . GLY A 1 88 ? 8.789 4.398 -25.869 1.00 79.12 88 GLY A N 1
ATOM 698 C CA . GLY A 1 88 ? 9.007 4.006 -24.477 1.00 79.12 88 GLY A CA 1
ATOM 699 C C . GLY A 1 88 ? 10.475 3.853 -24.098 1.00 79.12 88 GLY A C 1
ATOM 700 O O . GLY A 1 88 ? 11.372 3.850 -24.946 1.00 79.12 88 GLY A O 1
ATOM 701 N N . PHE A 1 89 ? 10.717 3.736 -22.794 1.00 80.44 89 PHE A N 1
ATOM 702 C CA . PHE A 1 89 ? 12.005 3.329 -22.254 1.00 80.44 89 PHE A CA 1
ATOM 703 C C . PHE A 1 89 ? 11.836 2.533 -20.959 1.00 80.44 89 PHE A C 1
ATOM 705 O O . PHE A 1 89 ? 10.826 2.640 -20.270 1.00 80.44 89 PHE A O 1
ATOM 712 N N . SER A 1 90 ? 12.851 1.755 -20.605 1.00 73.69 90 SER A N 1
ATOM 713 C CA . SER A 1 90 ? 12.964 1.049 -19.328 1.00 73.69 90 SER A CA 1
ATOM 714 C C . SER A 1 90 ? 14.404 1.104 -18.836 1.00 73.69 90 SER A C 1
ATOM 716 O O . SER A 1 90 ? 15.332 1.114 -19.640 1.00 73.69 90 SER A O 1
ATOM 718 N N . ILE A 1 91 ? 14.625 1.125 -17.524 1.00 72.56 91 ILE A N 1
ATOM 719 C CA . ILE A 1 91 ? 15.972 1.047 -16.942 1.00 72.56 91 ILE A CA 1
ATOM 720 C C . ILE A 1 91 ? 16.074 -0.260 -16.162 1.00 72.56 91 ILE A C 1
ATOM 722 O O . ILE A 1 91 ? 15.294 -0.522 -15.253 1.00 72.56 91 ILE A O 1
ATOM 726 N N . LEU A 1 92 ? 17.044 -1.088 -16.532 1.00 68.81 92 LEU A N 1
ATOM 727 C CA . LEU A 1 92 ? 17.327 -2.383 -15.924 1.00 68.81 92 LEU A CA 1
ATOM 728 C C . LEU A 1 92 ? 18.722 -2.323 -15.294 1.00 68.81 92 LEU A C 1
ATOM 730 O O . LEU A 1 92 ? 19.643 -1.898 -15.972 1.00 68.81 92 LEU A O 1
ATOM 734 N N . PRO A 1 93 ? 18.960 -2.731 -14.049 1.00 61.50 93 PRO A N 1
ATOM 735 C CA . PRO A 1 93 ? 20.303 -2.831 -13.511 1.00 61.50 93 PRO A CA 1
ATOM 736 C C . PRO A 1 93 ? 21.064 -3.971 -14.206 1.00 61.50 93 PRO A C 1
ATOM 738 O O . PRO A 1 93 ? 20.478 -4.959 -14.650 1.00 61.50 93 PRO A O 1
ATOM 741 N N . LEU A 1 94 ? 22.378 -3.807 -14.349 1.00 66.69 94 LEU A N 1
ATOM 742 C CA . LEU A 1 94 ? 23.260 -4.791 -15.001 1.00 66.69 94 LEU A CA 1
ATOM 743 C C . LEU A 1 94 ? 23.822 -5.814 -14.025 1.00 66.69 94 LEU A C 1
ATOM 745 O O . LEU A 1 94 ? 24.111 -6.948 -14.398 1.00 66.69 94 LEU A O 1
ATOM 749 N N . VAL A 1 95 ? 23.964 -5.401 -12.776 1.00 57.25 95 VAL A N 1
ATOM 750 C CA . VAL A 1 95 ? 24.254 -6.280 -11.659 1.00 57.25 95 VAL A CA 1
ATOM 751 C C . VAL A 1 95 ? 22.936 -6.408 -10.919 1.00 57.25 95 VAL A C 1
ATOM 753 O O . VAL A 1 95 ? 22.293 -5.393 -10.658 1.00 57.25 95 VAL A O 1
ATOM 756 N N . SER A 1 96 ? 22.513 -7.622 -10.573 1.00 46.91 96 SER A N 1
ATOM 757 C CA . SER A 1 96 ? 21.547 -7.808 -9.494 1.00 46.91 96 SER A CA 1
ATOM 758 C C . SER A 1 96 ? 22.212 -7.260 -8.239 1.00 46.91 96 SER A C 1
ATOM 760 O O . SER A 1 96 ? 22.937 -7.970 -7.539 1.00 46.91 96 SER A O 1
ATOM 762 N N . VAL A 1 97 ? 22.089 -5.950 -8.030 1.00 43.88 97 VAL A N 1
ATOM 763 C CA . VAL A 1 97 ? 22.550 -5.316 -6.816 1.00 43.88 97 VAL A CA 1
ATOM 764 C C . VAL A 1 97 ? 21.643 -5.914 -5.756 1.00 43.88 97 VAL A C 1
ATOM 766 O O . VAL A 1 97 ? 20.496 -5.508 -5.612 1.00 43.88 97 VAL A O 1
ATOM 769 N N . ASN A 1 98 ? 22.150 -6.915 -5.035 1.00 40.06 98 ASN A N 1
ATOM 770 C CA . ASN A 1 98 ? 21.585 -7.398 -3.778 1.00 40.06 98 ASN A CA 1
ATOM 771 C C . ASN A 1 98 ? 21.729 -6.300 -2.710 1.00 40.06 98 ASN A C 1
ATOM 773 O O . ASN A 1 98 ? 22.191 -6.532 -1.596 1.00 40.06 98 ASN A O 1
ATOM 777 N N . HIS A 1 99 ? 21.391 -5.061 -3.045 1.00 41.69 99 HIS A N 1
ATOM 778 C CA . HIS A 1 99 ? 20.972 -4.111 -2.052 1.00 41.69 99 HIS A CA 1
ATOM 779 C C . HIS A 1 99 ? 19.536 -4.500 -1.765 1.00 41.69 99 HIS A C 1
ATOM 781 O O . HIS A 1 99 ? 18.615 -4.120 -2.479 1.00 41.69 99 HIS A O 1
ATOM 787 N N . SER A 1 100 ? 19.349 -5.281 -0.698 1.00 43.09 100 SER A N 1
ATOM 788 C CA . SER A 1 100 ? 18.137 -5.100 0.082 1.00 43.09 100 SER A CA 1
ATOM 789 C C . SER A 1 100 ? 18.189 -3.643 0.535 1.00 43.09 100 SER A C 1
ATOM 791 O O . SER A 1 100 ? 18.839 -3.319 1.533 1.00 43.09 100 SER A O 1
ATOM 793 N N . GLU A 1 101 ? 17.639 -2.729 -0.259 1.00 51.00 101 GLU A N 1
ATOM 794 C CA . GLU A 1 101 ? 17.385 -1.384 0.220 1.00 51.00 101 GLU A CA 1
ATOM 795 C C . GLU A 1 101 ? 16.411 -1.549 1.379 1.00 51.00 101 GLU A C 1
ATOM 797 O O . GLU A 1 101 ? 15.218 -1.787 1.205 1.00 51.00 101 GLU A O 1
ATOM 802 N N . GLN A 1 102 ? 16.957 -1.554 2.593 1.00 58.72 102 GLN A N 1
ATOM 803 C CA . GLN A 1 102 ? 16.148 -1.612 3.790 1.00 58.72 102 GLN A CA 1
ATOM 804 C C . GLN A 1 102 ? 15.483 -0.253 3.920 1.00 58.72 102 GLN A C 1
ATOM 806 O O . GLN A 1 102 ? 16.153 0.758 4.158 1.00 58.72 102 GLN A O 1
ATOM 811 N N . VAL A 1 103 ? 14.163 -0.233 3.757 1.00 66.19 103 VAL A N 1
ATOM 812 C CA . VAL A 1 103 ? 13.367 0.948 4.066 1.00 66.19 103 VAL A CA 1
ATOM 813 C C . VAL A 1 103 ? 13.612 1.297 5.528 1.00 66.19 103 VAL A C 1
ATOM 815 O O . VAL A 1 103 ? 13.375 0.497 6.434 1.00 66.19 103 VAL A O 1
ATOM 818 N N . LYS A 1 104 ? 14.145 2.493 5.773 1.00 68.38 104 LYS A N 1
ATOM 819 C CA . LYS A 1 104 ? 14.408 2.953 7.134 1.00 68.38 104 LYS A CA 1
ATOM 820 C C . LYS A 1 104 ? 13.118 3.514 7.712 1.00 68.38 104 LYS A C 1
ATOM 822 O O . LYS A 1 104 ? 12.652 4.567 7.291 1.00 68.38 104 LYS A O 1
ATOM 827 N N . PHE A 1 105 ? 12.579 2.823 8.711 1.00 78.12 105 PHE A N 1
ATOM 828 C CA . PHE A 1 105 ? 11.357 3.224 9.415 1.00 78.12 105 PHE A CA 1
ATOM 829 C C . PHE A 1 105 ? 11.616 3.981 10.728 1.00 78.12 105 PHE A C 1
ATOM 831 O O . PHE A 1 105 ? 10.685 4.380 11.419 1.00 78.12 105 PHE A O 1
ATOM 838 N N . ALA A 1 106 ? 12.883 4.206 11.093 1.00 71.12 106 ALA A N 1
ATOM 839 C CA . ALA A 1 106 ? 13.251 4.792 12.386 1.00 71.12 106 ALA A CA 1
ATOM 840 C C . ALA A 1 106 ? 12.625 6.182 12.640 1.00 71.12 106 ALA A C 1
ATOM 842 O O . ALA A 1 106 ? 12.354 6.532 13.790 1.00 71.12 106 ALA A O 1
ATOM 843 N N . SER A 1 107 ? 12.346 6.947 11.578 1.00 69.38 107 SER A N 1
ATOM 844 C CA . SER A 1 107 ? 11.689 8.259 11.638 1.00 69.38 107 SER A CA 1
ATOM 845 C C . SER A 1 107 ? 10.205 8.213 12.033 1.00 69.38 107 SER A C 1
ATOM 847 O O . SER A 1 107 ? 9.638 9.268 12.303 1.00 69.38 107 SER A O 1
ATOM 849 N N . PHE A 1 108 ? 9.579 7.032 12.107 1.00 74.75 108 PHE A N 1
ATOM 850 C CA . PHE A 1 108 ? 8.172 6.855 12.505 1.00 74.75 108 PHE A CA 1
ATOM 851 C C . PHE A 1 108 ? 7.999 6.286 13.917 1.00 74.75 108 PHE A C 1
ATOM 853 O O . PHE A 1 108 ? 6.874 6.063 14.351 1.00 74.75 108 PHE A O 1
ATOM 860 N N . SER A 1 109 ? 9.092 6.071 14.659 1.00 69.31 109 SER A N 1
ATOM 861 C CA . SER A 1 109 ? 9.069 5.496 16.018 1.00 69.31 109 SER A CA 1
ATOM 862 C C . SER A 1 109 ? 8.258 6.306 17.041 1.00 69.31 109 SER A C 1
ATOM 864 O O . SER A 1 109 ? 7.886 5.786 18.088 1.00 69.31 109 SER A O 1
ATOM 866 N N . ASN A 1 110 ? 7.964 7.571 16.739 1.00 68.62 110 ASN A N 1
ATOM 867 C CA . ASN A 1 110 ? 7.143 8.467 17.547 1.00 68.62 110 ASN A CA 1
ATOM 868 C C . ASN A 1 110 ? 5.645 8.447 17.188 1.00 68.62 110 ASN A C 1
ATOM 870 O O . ASN A 1 110 ? 4.875 9.160 17.832 1.00 68.62 110 ASN A O 1
ATOM 874 N N . ILE A 1 111 ? 5.228 7.692 16.166 1.00 71.75 111 ILE A N 1
ATOM 875 C CA . ILE A 1 111 ? 3.819 7.578 15.775 1.00 71.75 111 ILE A CA 1
ATOM 876 C C . ILE A 1 111 ? 3.200 6.371 16.485 1.00 71.75 111 ILE A C 1
ATOM 878 O O . ILE A 1 111 ? 3.559 5.223 16.230 1.00 71.75 111 ILE A O 1
ATOM 882 N N . ASP A 1 112 ? 2.244 6.638 17.372 1.00 75.12 112 ASP A N 1
ATOM 883 C CA . ASP A 1 112 ? 1.498 5.609 18.101 1.00 75.12 112 ASP A CA 1
ATOM 884 C C . ASP A 1 112 ? 0.330 5.096 17.250 1.00 75.12 112 ASP A C 1
ATOM 886 O O . ASP A 1 112 ? -0.794 5.583 17.345 1.00 75.12 112 ASP A O 1
ATOM 890 N N . ILE A 1 113 ? 0.611 4.125 16.382 1.00 74.00 113 ILE A N 1
ATOM 891 C CA . ILE A 1 113 ? -0.371 3.598 15.425 1.00 74.00 113 ILE A CA 1
ATOM 892 C C . ILE A 1 113 ? -1.558 2.917 16.105 1.00 74.00 113 ILE A C 1
ATOM 894 O O . ILE A 1 113 ? -2.682 3.042 15.622 1.00 74.00 113 ILE A O 1
ATOM 898 N N . ALA A 1 114 ? -1.341 2.268 17.252 1.00 75.81 114 ALA A N 1
ATOM 899 C CA . ALA A 1 114 ? -2.417 1.628 18.002 1.00 75.81 114 ALA A CA 1
ATOM 900 C C . ALA A 1 114 ? -3.468 2.651 18.455 1.00 75.81 114 ALA A C 1
ATOM 902 O O . ALA A 1 114 ? -4.665 2.383 18.363 1.00 75.81 114 ALA A O 1
ATOM 903 N N . LYS A 1 115 ? -3.052 3.855 18.873 1.00 72.81 115 LYS A N 1
ATOM 904 C CA . LYS A 1 115 ? -4.001 4.931 19.204 1.00 72.81 115 LYS A CA 1
ATOM 905 C C . LYS A 1 115 ? -4.820 5.401 18.012 1.00 72.81 115 LYS A C 1
ATOM 907 O O . LYS A 1 115 ? -6.009 5.671 18.188 1.00 72.81 115 LYS A O 1
ATOM 912 N N . ILE A 1 116 ? -4.207 5.490 16.831 1.00 67.94 116 ILE A N 1
ATOM 913 C CA . ILE A 1 116 ? -4.920 5.963 15.642 1.00 67.94 116 ILE A CA 1
ATOM 914 C C . ILE A 1 116 ? -5.913 4.904 15.150 1.00 67.94 116 ILE A C 1
ATOM 916 O O . ILE A 1 116 ? -7.063 5.232 14.873 1.00 67.94 116 ILE A O 1
ATOM 920 N N . VAL A 1 117 ? -5.513 3.627 15.136 1.00 69.88 117 VAL A N 1
ATOM 921 C CA . VAL A 1 117 ? -6.401 2.498 14.801 1.00 69.88 117 VAL A CA 1
ATOM 922 C C . VAL A 1 117 ? -7.551 2.366 15.804 1.00 69.88 117 VAL A C 1
ATOM 924 O O . VAL A 1 117 ? -8.680 2.091 15.408 1.00 69.88 117 VAL A O 1
ATOM 927 N N . ALA A 1 118 ? -7.300 2.611 17.094 1.00 68.12 118 ALA A N 1
ATOM 928 C CA . ALA A 1 118 ? -8.317 2.518 18.141 1.00 68.12 118 ALA A CA 1
ATOM 929 C C . ALA A 1 118 ? -9.380 3.632 18.095 1.00 68.12 118 ALA A C 1
ATOM 931 O O . ALA A 1 118 ? -10.305 3.601 18.908 1.00 68.12 118 ALA A O 1
ATOM 932 N N . LEU A 1 119 ? -9.253 4.623 17.202 1.00 61.75 119 LEU A N 1
ATOM 933 C CA . LEU A 1 119 ? -10.186 5.751 17.058 1.00 61.75 119 LEU A CA 1
ATOM 934 C C . LEU A 1 119 ? -10.368 6.588 18.342 1.00 61.75 119 LEU A C 1
ATOM 936 O O . LEU A 1 119 ? -11.375 7.275 18.501 1.00 61.75 119 LEU A O 1
ATOM 940 N N . LYS A 1 120 ? -9.422 6.510 19.291 1.00 57.66 120 LYS A N 1
ATOM 941 C CA . LYS A 1 120 ? -9.541 7.139 20.623 1.00 57.66 120 LYS A CA 1
ATOM 942 C C . LYS A 1 120 ? -9.002 8.566 20.678 1.00 57.66 120 LYS A C 1
ATOM 944 O O . LYS A 1 120 ? -9.463 9.339 21.506 1.00 57.66 120 LYS A O 1
ATOM 949 N N . ASP A 1 121 ? -8.062 8.901 19.800 1.00 55.38 121 ASP A N 1
ATOM 950 C CA . ASP A 1 121 ? -7.453 10.225 19.685 1.00 55.38 121 ASP A CA 1
ATOM 951 C C . ASP A 1 121 ? -7.088 10.461 18.215 1.00 55.38 121 ASP A C 1
ATOM 953 O O . ASP A 1 121 ? -5.973 10.168 17.779 1.00 55.38 121 ASP A O 1
ATOM 957 N N . LEU A 1 122 ? -8.024 11.002 17.432 1.00 57.66 122 LEU A N 1
ATOM 958 C CA . LEU A 1 122 ? -7.731 11.536 16.097 1.00 57.66 122 LEU A CA 1
ATOM 959 C C . LEU A 1 122 ? -6.986 12.867 16.232 1.00 57.66 122 LEU A C 1
ATOM 961 O O . LEU A 1 122 ? -7.456 13.924 15.809 1.00 57.66 122 LEU A O 1
ATOM 965 N N . GLN A 1 123 ? -5.830 12.844 16.893 1.00 57.44 123 GLN A N 1
ATOM 966 C CA . GLN A 1 123 ? -4.939 13.983 16.820 1.00 57.44 123 GLN A CA 1
ATOM 967 C C . GLN A 1 123 ? -4.493 14.145 15.372 1.00 57.44 123 GLN A C 1
ATOM 969 O O . GLN A 1 123 ? -4.217 13.191 14.652 1.00 57.44 123 GLN A O 1
ATOM 974 N N . THR A 1 124 ? -4.471 15.393 14.942 1.00 66.88 124 THR A N 1
ATOM 975 C CA . THR A 1 124 ? -4.111 15.826 13.601 1.00 66.88 124 THR A CA 1
ATOM 976 C C . THR A 1 124 ? -2.613 15.549 13.402 1.00 66.88 124 THR A C 1
ATOM 978 O O . THR A 1 124 ? -1.767 16.385 13.716 1.00 66.88 124 THR A O 1
ATOM 981 N N . TYR A 1 125 ? -2.259 14.335 12.962 1.00 77.56 125 TYR A N 1
ATOM 982 C CA . TYR A 1 125 ? -0.867 13.925 12.767 1.00 77.56 125 TYR A CA 1
ATOM 983 C C . TYR A 1 125 ? -0.327 14.539 11.481 1.00 77.56 125 TYR A C 1
ATOM 985 O O . TYR A 1 125 ? -0.720 14.164 10.381 1.00 77.56 125 TYR A O 1
ATOM 993 N N . LYS A 1 126 ? 0.600 15.485 11.614 1.00 83.38 126 LYS A N 1
ATOM 994 C CA . LYS A 1 126 ? 1.310 16.069 10.477 1.00 83.38 126 LYS A CA 1
ATOM 995 C C . LYS A 1 126 ? 2.686 15.435 10.348 1.00 83.38 126 LYS A C 1
ATOM 997 O O . LYS A 1 126 ? 3.495 15.525 11.272 1.00 83.38 126 LYS A O 1
ATOM 1002 N N . LEU A 1 127 ? 2.954 14.815 9.203 1.00 80.69 127 LEU A N 1
ATOM 1003 C CA . LEU A 1 127 ? 4.253 14.212 8.939 1.00 80.69 127 LEU A CA 1
ATOM 1004 C C . LEU A 1 127 ? 5.319 15.292 8.720 1.00 80.69 127 LEU A C 1
ATOM 1006 O O . LEU A 1 127 ? 5.089 16.338 8.110 1.00 80.69 127 LEU A O 1
ATOM 1010 N N . THR A 1 128 ? 6.512 15.025 9.234 1.00 79.88 128 THR A N 1
ATOM 1011 C CA . THR A 1 128 ? 7.704 15.857 9.038 1.00 79.88 128 THR A CA 1
ATOM 1012 C C . THR A 1 128 ? 8.404 15.503 7.725 1.00 79.88 128 THR A C 1
ATOM 1014 O O . THR A 1 128 ? 8.250 14.400 7.210 1.00 79.88 128 THR A O 1
ATOM 1017 N N . LEU A 1 129 ? 9.239 16.401 7.189 1.00 75.06 129 LEU A N 1
ATOM 1018 C CA . LEU A 1 129 ? 9.988 16.138 5.948 1.00 75.06 129 LEU A CA 1
ATOM 1019 C C . LEU A 1 129 ? 10.764 14.797 5.956 1.00 75.06 129 LEU A C 1
ATOM 1021 O O . LEU A 1 129 ? 10.668 14.070 4.970 1.00 75.06 129 LEU A O 1
ATOM 1025 N N . PRO A 1 130 ? 11.468 14.397 7.039 1.00 75.31 130 PRO A N 1
ATOM 1026 C CA . PRO A 1 130 ? 12.138 13.091 7.095 1.00 75.31 130 PRO A CA 1
ATOM 1027 C C . PRO A 1 130 ? 11.192 11.881 7.074 1.00 75.31 130 PRO A C 1
ATOM 1029 O O . PRO A 1 130 ? 11.618 10.774 6.756 1.00 75.31 130 PRO A O 1
ATOM 1032 N N . GLN A 1 131 ? 9.922 12.067 7.433 1.00 75.94 131 GLN A N 1
ATOM 1033 C CA . GLN A 1 131 ? 8.893 11.028 7.383 1.00 75.94 131 GLN A CA 1
ATOM 1034 C C . GLN A 1 131 ? 8.280 10.896 5.983 1.00 75.94 131 GLN A C 1
ATOM 1036 O O . GLN A 1 131 ? 7.694 9.871 5.674 1.00 75.94 131 GLN A O 1
ATOM 1041 N N . LEU A 1 132 ? 8.466 11.872 5.092 1.00 75.44 132 LEU A N 1
ATOM 1042 C CA . LEU A 1 132 ? 7.974 11.800 3.710 1.00 75.44 132 LEU A CA 1
ATOM 1043 C C . LEU A 1 132 ? 8.913 11.025 2.767 1.00 75.44 132 LEU A C 1
ATOM 1045 O O . LEU A 1 132 ? 8.619 10.872 1.588 1.00 75.44 132 LEU A O 1
ATOM 1049 N N . VAL A 1 133 ? 10.045 10.515 3.266 1.00 72.31 133 VAL A N 1
ATOM 1050 C CA . VAL A 1 133 ? 11.054 9.820 2.442 1.00 72.31 133 VAL A CA 1
ATOM 1051 C C . VAL A 1 133 ? 10.531 8.500 1.864 1.00 72.31 133 VAL A C 1
ATOM 1053 O O . VAL A 1 133 ? 10.917 8.126 0.761 1.00 72.31 133 VAL A O 1
ATOM 1056 N N . ASN A 1 134 ? 9.613 7.826 2.562 1.00 73.75 134 ASN A N 1
ATOM 1057 C CA . ASN A 1 134 ? 9.020 6.555 2.126 1.00 73.75 134 ASN A CA 1
ATOM 1058 C C . ASN A 1 134 ? 7.655 6.757 1.446 1.00 73.75 134 ASN A C 1
ATOM 1060 O O . ASN A 1 134 ? 6.759 5.918 1.555 1.00 73.75 134 ASN A O 1
ATOM 1064 N N . GLN A 1 135 ? 7.471 7.909 0.804 1.00 77.62 135 GLN A N 1
ATOM 1065 C CA . GLN A 1 135 ? 6.252 8.238 0.088 1.00 77.62 135 GLN A CA 1
ATOM 1066 C C . GLN A 1 135 ? 6.176 7.471 -1.234 1.00 77.62 135 GLN A C 1
ATOM 1068 O O . GLN A 1 135 ? 7.074 7.532 -2.073 1.00 77.62 135 GLN A O 1
ATOM 1073 N N . ILE A 1 136 ? 5.051 6.804 -1.437 1.00 74.69 136 ILE A N 1
ATOM 1074 C CA . ILE A 1 136 ? 4.636 6.187 -2.682 1.00 74.69 136 ILE A CA 1
ATOM 1075 C C . ILE A 1 136 ? 3.374 6.871 -3.188 1.00 74.69 136 ILE A C 1
ATOM 1077 O O . ILE A 1 136 ? 2.376 7.023 -2.486 1.00 74.69 136 ILE A O 1
ATOM 1081 N N . GLN A 1 137 ? 3.428 7.327 -4.432 1.00 67.31 137 GLN A N 1
ATOM 1082 C CA .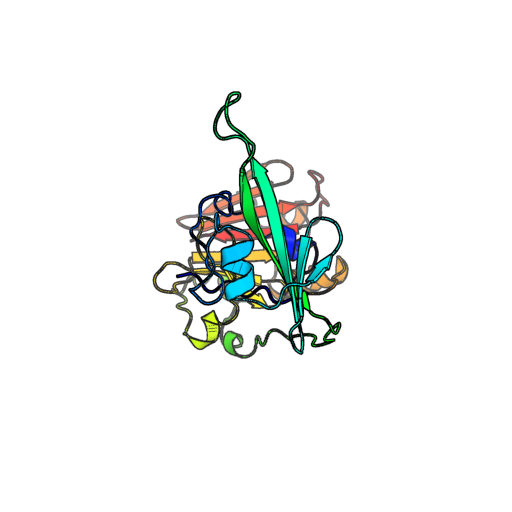 GLN A 1 137 ? 2.289 7.963 -5.071 1.00 67.31 137 GLN A CA 1
ATOM 1083 C C . GLN A 1 137 ? 1.494 6.889 -5.803 1.00 67.31 137 GLN A C 1
ATOM 1085 O O . GLN A 1 137 ? 1.901 6.457 -6.879 1.00 67.31 137 GLN A O 1
ATOM 1090 N N . LEU A 1 138 ? 0.419 6.404 -5.174 1.00 57.66 138 LEU A N 1
ATOM 1091 C CA . LEU A 1 138 ? -0.284 5.220 -5.664 1.00 57.66 138 LEU A CA 1
ATOM 1092 C C . LEU A 1 138 ? -1.531 5.507 -6.503 1.00 57.66 138 LEU A C 1
ATOM 1094 O O . LEU A 1 138 ? -1.977 4.561 -7.127 1.00 57.66 138 LEU A O 1
ATOM 1098 N N . ASN A 1 139 ? -2.093 6.724 -6.572 1.00 58.72 139 ASN A N 1
ATOM 1099 C CA . ASN A 1 139 ? -3.336 7.015 -7.322 1.00 58.72 139 ASN A CA 1
ATOM 1100 C C . ASN A 1 139 ? -3.778 8.504 -7.226 1.00 58.72 139 ASN A C 1
ATOM 1102 O O . ASN A 1 139 ? -3.000 9.378 -6.838 1.00 58.72 139 ASN A O 1
ATOM 1106 N N . GLN A 1 140 ? -5.042 8.776 -7.603 1.00 51.16 140 GLN A N 1
ATOM 1107 C CA . GLN A 1 140 ? -5.767 10.048 -7.445 1.00 51.16 140 GLN A CA 1
ATOM 1108 C C . GLN A 1 140 ? -6.130 10.385 -5.984 1.00 51.16 140 GLN A C 1
ATOM 1110 O O . GLN A 1 140 ? -6.421 11.544 -5.702 1.00 51.16 140 GLN A O 1
ATOM 1115 N N . ASP A 1 141 ? -6.055 9.422 -5.056 1.00 58.03 141 ASP A N 1
ATOM 1116 C CA . ASP A 1 141 ? -6.405 9.612 -3.633 1.00 58.03 141 ASP A CA 1
ATOM 1117 C C . ASP A 1 141 ? -5.263 10.228 -2.812 1.00 58.03 141 ASP A C 1
ATOM 1119 O O . ASP A 1 141 ? -5.321 10.295 -1.584 1.00 58.03 141 ASP A O 1
ATOM 1123 N N . GLY A 1 142 ? -4.211 10.674 -3.498 1.00 66.62 142 GLY A N 1
ATOM 1124 C CA . GLY A 1 142 ? -3.061 11.318 -2.895 1.00 66.62 142 GLY A CA 1
ATOM 1125 C C . GLY A 1 142 ? -1.940 10.348 -2.516 1.00 66.62 142 GLY A C 1
ATOM 1126 O O . GLY A 1 142 ? -1.997 9.139 -2.753 1.00 66.62 142 GLY A O 1
ATOM 1127 N N . PRO A 1 143 ? -0.838 10.895 -1.996 1.00 77.06 143 PRO A N 1
ATOM 1128 C CA . PRO A 1 143 ? 0.322 10.103 -1.637 1.00 77.06 143 PRO A CA 1
ATOM 1129 C C . PRO A 1 143 ? 0.089 9.249 -0.388 1.00 77.06 143 PRO A C 1
ATOM 1131 O O . PRO A 1 143 ? -0.537 9.682 0.579 1.00 77.06 143 PRO A O 1
ATOM 1134 N N . LEU A 1 144 ? 0.664 8.046 -0.401 1.00 83.81 144 LEU A N 1
ATOM 1135 C CA . LEU A 1 144 ? 0.743 7.158 0.751 1.00 83.81 144 LEU A CA 1
ATOM 1136 C C . LEU A 1 144 ? 2.180 7.114 1.259 1.00 83.81 144 LEU A C 1
ATOM 1138 O O . LEU A 1 144 ? 3.119 7.060 0.475 1.00 83.81 144 LEU A O 1
ATOM 1142 N N . VAL A 1 145 ? 2.374 7.123 2.567 1.00 86.19 145 VAL A N 1
ATOM 1143 C CA . VAL A 1 145 ? 3.686 7.021 3.203 1.00 86.19 145 VAL A CA 1
ATOM 1144 C C . VAL A 1 145 ? 3.792 5.673 3.889 1.00 86.19 145 VAL A C 1
ATOM 1146 O O . VAL A 1 145 ? 2.988 5.355 4.764 1.00 86.19 145 VAL A O 1
ATOM 1149 N N . LEU A 1 146 ? 4.794 4.886 3.499 1.00 87.12 146 LEU A N 1
ATOM 1150 C CA . LEU A 1 146 ? 5.076 3.598 4.117 1.00 87.12 146 LEU A CA 1
ATOM 1151 C C . LEU A 1 146 ? 5.833 3.801 5.433 1.00 87.12 146 LEU A C 1
ATOM 1153 O O . LEU A 1 146 ? 6.997 4.216 5.440 1.00 87.12 146 LEU A O 1
ATOM 1157 N N . ILE A 1 147 ? 5.178 3.490 6.549 1.00 85.19 147 ILE A N 1
ATOM 1158 C CA . ILE A 1 147 ? 5.751 3.698 7.888 1.00 85.19 147 ILE A CA 1
ATOM 1159 C C . ILE A 1 147 ? 6.306 2.417 8.509 1.00 85.19 147 ILE A C 1
ATOM 1161 O O . ILE A 1 147 ? 7.148 2.482 9.401 1.00 85.19 147 ILE A O 1
ATOM 1165 N N . ASN A 1 148 ? 5.838 1.266 8.031 1.00 87.38 148 ASN A N 1
ATOM 1166 C CA . ASN A 1 148 ? 6.392 -0.067 8.241 1.00 87.38 148 ASN A CA 1
ATOM 1167 C C . ASN A 1 148 ? 5.895 -0.977 7.091 1.00 87.38 148 ASN A C 1
ATOM 1169 O O . ASN A 1 148 ? 5.086 -0.516 6.286 1.00 87.38 148 ASN A O 1
ATOM 1173 N N . PRO A 1 149 ? 6.331 -2.245 6.982 1.00 88.62 149 PRO A N 1
ATOM 1174 C CA . PRO A 1 149 ? 5.936 -3.108 5.866 1.00 88.62 149 PRO A CA 1
ATOM 1175 C C . PRO A 1 149 ? 4.424 -3.363 5.724 1.00 88.62 149 PRO A C 1
ATOM 1177 O O . PRO A 1 149 ? 3.983 -3.676 4.628 1.00 88.62 149 PRO A O 1
ATOM 1180 N N . ASN A 1 150 ? 3.630 -3.202 6.783 1.00 91.81 150 ASN A N 1
ATOM 1181 C CA . ASN A 1 150 ? 2.199 -3.520 6.829 1.00 91.81 150 ASN A CA 1
ATOM 1182 C C . ASN A 1 150 ? 1.287 -2.285 6.916 1.00 91.81 150 ASN A C 1
ATOM 1184 O O . ASN A 1 150 ? 0.066 -2.433 6.883 1.00 91.81 150 ASN A O 1
ATOM 1188 N N . ILE A 1 151 ? 1.845 -1.078 7.082 1.00 90.31 151 ILE A N 1
ATOM 1189 C CA . ILE A 1 151 ? 1.068 0.131 7.382 1.00 90.31 151 ILE A CA 1
ATOM 1190 C C . ILE A 1 151 ? 1.462 1.290 6.480 1.00 90.31 151 ILE A C 1
ATOM 1192 O O . ILE A 1 151 ? 2.629 1.689 6.392 1.00 90.31 151 ILE A O 1
ATOM 1196 N N . LEU A 1 152 ? 0.436 1.869 5.862 1.00 89.81 152 LEU A N 1
ATOM 1197 C CA . LEU A 1 152 ? 0.524 3.031 4.998 1.00 89.81 152 LEU A CA 1
ATOM 1198 C C . LEU A 1 152 ? -0.337 4.164 5.560 1.00 89.81 152 LEU A C 1
ATOM 1200 O O . LEU A 1 152 ? -1.474 3.944 5.976 1.00 89.81 152 LEU A O 1
ATOM 1204 N N . LEU A 1 153 ? 0.193 5.385 5.529 1.00 88.69 153 LEU A N 1
ATOM 1205 C CA . LEU A 1 153 ? -0.535 6.601 5.893 1.00 88.69 153 LEU A CA 1
ATOM 1206 C C . LEU A 1 153 ? -0.864 7.402 4.636 1.00 88.69 153 LEU A C 1
ATOM 1208 O O . LEU A 1 153 ? 0.048 7.771 3.903 1.00 88.69 153 LEU A O 1
ATOM 1212 N N . GLY A 1 154 ? -2.136 7.696 4.385 1.00 88.00 154 GLY A N 1
ATOM 1213 C CA . GLY A 1 154 ? -2.514 8.711 3.401 1.00 88.00 154 GLY A CA 1
ATOM 1214 C C . GLY A 1 154 ? -2.365 10.092 4.006 1.00 88.00 154 GLY A C 1
ATOM 1215 O O . GLY A 1 154 ? 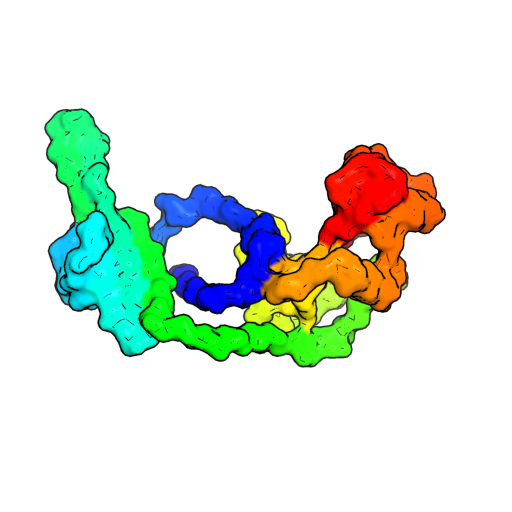-2.684 10.286 5.183 1.00 88.00 154 GLY A O 1
ATOM 1216 N N . ILE A 1 155 ? -1.845 11.021 3.209 1.00 85.38 155 ILE A N 1
ATOM 1217 C CA . ILE A 1 155 ? -1.676 12.414 3.611 1.00 85.38 155 ILE A CA 1
ATOM 1218 C C . ILE A 1 155 ? -2.292 13.370 2.592 1.00 85.38 155 ILE A C 1
ATOM 1220 O O . ILE A 1 155 ? -2.291 13.111 1.388 1.00 85.38 155 ILE A O 1
ATOM 1224 N N . ASP A 1 156 ? -2.769 14.511 3.077 1.00 82.44 156 ASP A N 1
ATOM 1225 C CA . ASP A 1 156 ? -3.189 15.623 2.234 1.00 82.44 156 ASP A CA 1
ATOM 1226 C C . ASP A 1 156 ? -1.992 16.415 1.660 1.00 82.44 156 ASP A C 1
ATOM 1228 O O . ASP A 1 156 ? -0.816 16.150 1.937 1.00 82.44 156 ASP A O 1
ATOM 1232 N N . ASN A 1 157 ? -2.296 17.459 0.885 1.00 75.88 157 ASN A N 1
ATOM 1233 C CA . ASN A 1 157 ? -1.293 18.341 0.272 1.00 75.88 157 ASN A CA 1
ATOM 1234 C C . ASN A 1 157 ? -0.412 19.098 1.288 1.00 75.88 157 ASN A C 1
ATOM 1236 O O . ASN A 1 157 ? 0.602 19.685 0.909 1.00 75.88 157 ASN A O 1
ATOM 1240 N N . GLN A 1 158 ? -0.805 19.139 2.560 1.00 76.81 158 GLN A N 1
ATOM 1241 C CA . GLN A 1 158 ? -0.096 19.804 3.651 1.00 76.81 158 GLN A CA 1
ATOM 1242 C C . GLN A 1 158 ? 0.705 18.813 4.511 1.00 76.81 158 GLN A C 1
ATOM 1244 O O . GLN A 1 158 ? 1.359 19.247 5.468 1.00 76.81 158 GLN A O 1
ATOM 1249 N N . GLY A 1 159 ? 0.681 17.520 4.169 1.00 78.50 159 GLY A N 1
ATOM 1250 C CA . GLY A 1 159 ? 1.334 16.437 4.903 1.00 78.50 159 GLY A CA 1
ATOM 1251 C C . GLY A 1 159 ? 0.533 15.942 6.105 1.00 78.50 159 GLY A C 1
ATOM 1252 O O . GLY A 1 159 ? 1.109 15.318 7.001 1.00 78.50 159 GLY A O 1
ATOM 1253 N N . LEU A 1 160 ? -0.759 16.263 6.166 1.00 85.31 160 LEU A N 1
ATOM 1254 C CA . LEU A 1 160 ? -1.637 15.849 7.242 1.00 85.31 160 LEU A CA 1
ATOM 1255 C C . LEU A 1 160 ? -2.214 14.464 6.983 1.00 85.31 160 LEU A C 1
ATOM 1257 O O . LEU A 1 160 ? -2.800 14.239 5.930 1.00 85.31 160 LEU A O 1
ATOM 1261 N N . VAL A 1 161 ? -2.073 13.562 7.951 1.00 86.81 161 VAL A N 1
ATOM 1262 C CA . VAL A 1 161 ? -2.617 12.206 7.869 1.00 86.81 161 VAL A CA 1
ATOM 1263 C C . VAL A 1 161 ? -4.141 12.259 7.883 1.00 86.81 161 VAL A C 1
ATOM 1265 O O . VAL A 1 161 ? -4.727 12.821 8.804 1.00 86.81 161 VAL A O 1
ATOM 1268 N N . ASN A 1 162 ? -4.751 11.647 6.871 1.00 85.81 162 ASN A N 1
ATOM 1269 C CA . ASN A 1 162 ? -6.203 11.542 6.680 1.00 85.81 162 ASN A CA 1
ATOM 1270 C C . ASN A 1 162 ? -6.661 10.107 6.360 1.00 85.81 162 ASN A C 1
ATOM 1272 O O . ASN A 1 162 ? -7.851 9.827 6.231 1.00 85.81 162 ASN A O 1
ATOM 1276 N N . LYS A 1 163 ? -5.712 9.178 6.196 1.00 88.81 163 LYS A N 1
ATOM 1277 C CA . LYS A 1 163 ? -6.001 7.771 5.928 1.00 88.81 163 LYS A CA 1
ATOM 1278 C C . LYS A 1 163 ? -4.974 6.873 6.593 1.00 88.81 163 LYS A C 1
ATOM 1280 O O . LYS A 1 163 ? -3.783 7.183 6.595 1.00 88.81 163 LYS A O 1
ATOM 1285 N N . ILE A 1 164 ? -5.414 5.727 7.088 1.00 89.06 164 ILE A N 1
ATOM 1286 C CA . ILE A 1 164 ? -4.553 4.627 7.517 1.00 89.06 164 ILE A CA 1
ATOM 1287 C C . ILE A 1 164 ? -4.975 3.386 6.768 1.00 89.06 164 ILE A C 1
ATOM 1289 O O . ILE A 1 164 ? -6.158 3.079 6.689 1.00 89.06 164 ILE A O 1
ATOM 1293 N N . LYS A 1 165 ? -3.996 2.656 6.258 1.00 91.06 165 LYS A N 1
ATOM 1294 C CA . LYS A 1 165 ? -4.197 1.353 5.653 1.00 91.06 165 LYS A CA 1
ATOM 1295 C C . LYS A 1 165 ? -3.299 0.343 6.348 1.00 91.06 165 LYS A C 1
ATOM 1297 O O . LYS A 1 165 ? -2.085 0.532 6.378 1.00 91.06 165 LYS A O 1
ATOM 1302 N N . VAL A 1 166 ? -3.906 -0.699 6.901 1.00 92.50 166 VAL A N 1
ATOM 1303 C CA . VAL A 1 166 ? -3.239 -1.877 7.457 1.00 92.50 166 VAL A CA 1
ATOM 1304 C C . VAL A 1 166 ? -3.493 -3.031 6.500 1.00 92.50 166 VAL A C 1
ATOM 1306 O O . VAL A 1 166 ? -4.633 -3.284 6.123 1.00 92.50 166 VAL A O 1
ATOM 1309 N N . THR A 1 167 ? -2.442 -3.707 6.063 1.00 91.88 167 THR A N 1
ATOM 1310 C CA . THR A 1 167 ? -2.542 -4.771 5.063 1.00 91.88 167 THR A CA 1
ATOM 1311 C C . THR A 1 167 ? -1.389 -5.758 5.217 1.00 91.88 167 THR A C 1
ATOM 1313 O O . THR A 1 167 ? -0.453 -5.504 5.986 1.00 91.88 167 THR A O 1
ATOM 1316 N N . GLU A 1 168 ? -1.450 -6.887 4.511 1.00 89.62 168 GLU A N 1
ATOM 1317 C CA . GLU A 1 168 ? -0.307 -7.787 4.363 1.00 89.62 168 GLU A CA 1
ATOM 1318 C C . GLU A 1 168 ? 0.942 -7.019 3.923 1.00 89.62 168 GLU A C 1
ATOM 1320 O O . GLU A 1 168 ? 0.870 -5.929 3.350 1.00 89.62 168 GLU A O 1
ATOM 1325 N N . SER A 1 169 ? 2.112 -7.580 4.209 1.00 88.50 169 SER A N 1
ATOM 1326 C CA . SER A 1 169 ? 3.357 -6.869 3.985 1.00 88.50 169 SER A CA 1
ATOM 1327 C C . SER A 1 169 ? 3.464 -6.453 2.523 1.00 88.50 169 SER A C 1
ATOM 1329 O O . SER A 1 169 ? 3.338 -7.280 1.624 1.00 88.50 169 SER A O 1
ATOM 1331 N N . VAL A 1 170 ? 3.724 -5.175 2.263 1.00 85.31 170 VAL A N 1
ATOM 1332 C CA . VAL A 1 170 ? 4.010 -4.687 0.908 1.00 85.31 170 VAL A CA 1
ATOM 1333 C C . VAL A 1 170 ? 5.477 -4.924 0.531 1.00 85.31 170 VAL A C 1
ATOM 1335 O O . VAL A 1 170 ? 5.849 -4.761 -0.630 1.00 85.31 170 VAL A O 1
ATOM 1338 N N . LEU A 1 171 ? 6.313 -5.322 1.500 1.00 82.94 171 LEU A N 1
ATOM 1339 C CA . LEU A 1 171 ? 7.742 -5.613 1.347 1.00 82.94 171 LEU A CA 1
ATOM 1340 C C . LEU A 1 171 ? 8.057 -7.061 1.754 1.00 82.94 171 LEU A C 1
ATOM 1342 O O . LEU A 1 171 ? 7.635 -7.504 2.816 1.00 82.94 171 LEU A O 1
ATOM 1346 N N . GLY A 1 172 ? 8.878 -7.781 0.988 1.00 78.62 172 GLY A N 1
ATOM 1347 C CA . GLY A 1 172 ? 9.270 -9.158 1.344 1.00 78.62 172 GLY A CA 1
ATOM 1348 C C . GLY A 1 172 ? 8.097 -10.151 1.403 1.00 78.62 172 GLY A C 1
ATOM 1349 O O . GLY A 1 172 ? 6.966 -9.805 1.085 1.00 78.62 172 GLY A O 1
ATOM 1350 N N . GLU A 1 173 ? 8.358 -11.407 1.759 1.00 77.75 173 GLU A N 1
ATOM 1351 C CA . GLU A 1 173 ? 7.300 -12.413 1.937 1.00 77.75 173 GLU A CA 1
ATOM 1352 C C . GLU A 1 173 ? 6.772 -12.393 3.374 1.00 77.75 173 GLU A C 1
ATOM 1354 O O . GLU A 1 173 ? 7.546 -12.231 4.320 1.00 77.75 173 GLU A O 1
ATOM 1359 N N . GLN A 1 174 ? 5.459 -12.556 3.525 1.00 83.69 174 GLN A N 1
ATOM 1360 C CA . GLN A 1 174 ? 4.782 -12.679 4.809 1.00 83.69 174 GLN A CA 1
ATOM 1361 C C . GLN A 1 174 ? 3.733 -13.786 4.703 1.00 83.69 174 GLN A C 1
ATOM 1363 O O . GLN A 1 174 ? 2.974 -13.816 3.738 1.00 83.69 174 GLN A O 1
ATOM 1368 N N . ASP A 1 175 ? 3.700 -14.690 5.680 1.00 86.25 175 ASP A N 1
ATOM 1369 C CA . ASP A 1 175 ? 2.620 -15.670 5.801 1.00 86.25 175 ASP A CA 1
ATOM 1370 C C . ASP A 1 175 ? 1.464 -15.144 6.667 1.00 86.25 175 ASP A C 1
ATOM 1372 O O . ASP A 1 175 ? 1.576 -14.139 7.377 1.00 86.25 175 ASP A O 1
ATOM 1376 N N . ILE A 1 176 ? 0.341 -15.859 6.644 1.00 85.75 176 ILE A N 1
ATOM 1377 C CA . ILE A 1 176 ? -0.867 -15.417 7.339 1.00 85.75 176 ILE A CA 1
ATOM 1378 C C . ILE A 1 176 ? -0.724 -15.365 8.865 1.00 85.75 176 ILE A C 1
ATOM 1380 O O . ILE A 1 176 ? -1.296 -14.494 9.518 1.00 85.75 176 ILE A O 1
ATOM 1384 N N . ASN A 1 177 ? 0.086 -16.242 9.463 1.00 91.75 177 ASN A N 1
ATOM 1385 C CA . ASN A 1 177 ? 0.310 -16.225 10.907 1.00 91.75 177 ASN A CA 1
ATOM 1386 C C . ASN A 1 177 ? 1.126 -14.998 11.313 1.00 91.75 177 ASN A C 1
ATOM 1388 O O . ASN A 1 177 ? 0.847 -14.376 12.338 1.00 91.75 177 ASN A O 1
ATOM 1392 N N . GLN A 1 178 ? 2.113 -14.627 10.499 1.00 92.44 178 GLN A N 1
ATOM 1393 C CA . GLN A 1 178 ? 2.891 -13.408 10.683 1.00 92.44 178 GLN A CA 1
ATOM 1394 C C . GLN A 1 178 ? 2.014 -12.163 10.531 1.00 92.44 178 GLN A C 1
ATOM 1396 O O . GLN A 1 178 ? 2.141 -11.240 11.335 1.00 92.44 178 GLN A O 1
ATOM 1401 N N . PHE A 1 179 ? 1.098 -12.132 9.559 1.00 93.06 179 PHE A N 1
ATOM 1402 C CA . PHE A 1 179 ? 0.166 -11.011 9.434 1.00 93.06 179 PHE A CA 1
ATOM 1403 C C . PHE A 1 179 ? -0.800 -10.935 10.627 1.00 93.06 179 PHE A C 1
ATOM 1405 O O . PHE A 1 179 ? -0.983 -9.866 11.209 1.00 93.06 179 PHE A O 1
ATOM 1412 N N . ASN A 1 180 ? -1.312 -12.073 11.099 1.00 93.31 180 ASN A N 1
ATOM 1413 C CA . ASN A 1 180 ? -2.150 -12.142 12.299 1.00 93.31 180 ASN A CA 1
ATOM 1414 C C . ASN A 1 180 ? -1.442 -11.621 13.558 1.00 93.31 180 ASN A C 1
ATOM 1416 O O . ASN A 1 180 ? -2.064 -10.961 14.392 1.00 93.31 180 ASN A O 1
ATOM 1420 N N . GLN A 1 181 ? -0.131 -11.841 13.687 1.00 93.19 181 GLN A N 1
ATOM 1421 C CA . GLN A 1 181 ? 0.661 -11.242 14.766 1.00 93.19 181 GLN A CA 1
ATOM 1422 C C . GLN A 1 181 ? 0.723 -9.714 14.660 1.00 93.19 181 GLN A C 1
ATOM 1424 O O . GLN A 1 181 ? 0.668 -9.039 15.687 1.00 93.19 181 GLN A O 1
ATOM 1429 N N . VAL A 1 182 ? 0.810 -9.163 13.446 1.00 92.12 182 VAL A N 1
ATOM 1430 C CA . VAL A 1 182 ? 0.760 -7.710 13.221 1.00 92.12 182 VAL A CA 1
ATOM 1431 C C . VAL A 1 182 ? -0.609 -7.155 13.614 1.00 92.12 182 VAL A C 1
ATOM 1433 O O . VAL A 1 182 ? -0.672 -6.185 14.363 1.00 92.12 182 VAL A O 1
ATOM 1436 N N . LEU A 1 183 ? -1.705 -7.789 13.187 1.00 92.94 183 LEU A N 1
ATOM 1437 C CA . LEU A 1 183 ? -3.064 -7.369 13.558 1.00 92.94 183 LEU A CA 1
ATOM 1438 C C . LEU A 1 183 ? -3.264 -7.366 15.082 1.00 92.94 183 LEU A C 1
ATOM 1440 O O . LEU A 1 183 ? -3.783 -6.397 15.640 1.00 92.94 183 LEU A O 1
ATOM 1444 N N . ALA A 1 184 ? -2.758 -8.390 15.773 1.00 91.56 184 ALA A N 1
ATOM 1445 C CA . ALA A 1 184 ? -2.829 -8.486 17.229 1.00 91.56 184 ALA A CA 1
ATOM 1446 C C . ALA A 1 184 ? -2.067 -7.361 17.958 1.00 91.56 184 ALA A C 1
ATOM 1448 O O . ALA A 1 184 ? -2.515 -6.918 19.015 1.00 91.56 184 ALA A O 1
ATOM 1449 N N . GLN A 1 185 ? -0.955 -6.851 17.405 1.00 89.56 185 GLN A N 1
ATOM 1450 C CA . GLN A 1 185 ? -0.216 -5.715 17.991 1.00 89.56 185 GLN A CA 1
ATOM 1451 C C . GLN A 1 185 ? -1.050 -4.430 18.051 1.00 89.56 185 GLN A C 1
ATOM 1453 O O . GLN A 1 185 ? -0.806 -3.580 18.909 1.00 89.56 185 GLN A O 1
ATOM 1458 N N . TYR A 1 186 ? -2.027 -4.295 17.155 1.00 88.06 186 TYR A N 1
ATOM 1459 C CA . TYR A 1 186 ? -2.920 -3.141 17.071 1.00 88.06 186 TYR A CA 1
ATOM 1460 C C . TYR A 1 186 ? -4.322 -3.428 17.610 1.00 88.06 186 TYR A C 1
ATOM 1462 O O . TYR A 1 186 ? -5.204 -2.589 17.445 1.00 88.06 186 TYR A O 1
ATOM 1470 N N . ASP A 1 187 ? -4.523 -4.588 18.250 1.00 88.94 187 ASP A N 1
ATOM 1471 C CA . ASP A 1 187 ? -5.835 -5.061 18.694 1.00 88.94 187 ASP A CA 1
ATOM 1472 C C . ASP A 1 187 ? -6.860 -4.996 17.546 1.00 88.94 187 ASP A C 1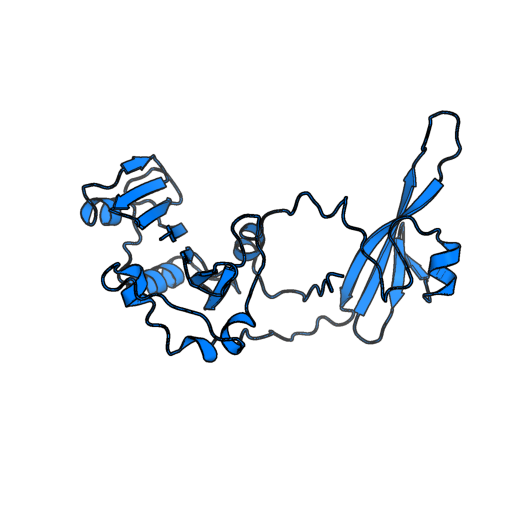
ATOM 1474 O O . ASP A 1 187 ? -7.934 -4.422 17.685 1.00 88.94 187 ASP A O 1
ATOM 1478 N N . ILE A 1 188 ? -6.512 -5.534 16.373 1.00 91.94 188 ILE A N 1
ATOM 1479 C CA . ILE A 1 188 ? -7.417 -5.653 15.223 1.00 91.94 188 ILE A CA 1
ATOM 1480 C C . ILE A 1 188 ? -7.898 -7.113 15.137 1.00 91.94 188 ILE A C 1
ATOM 1482 O O . ILE A 1 188 ? -7.053 -8.012 15.090 1.00 91.94 188 ILE A O 1
ATOM 1486 N N . PRO A 1 189 ? -9.220 -7.384 15.106 1.00 94.00 189 PRO A N 1
ATOM 1487 C CA . PRO A 1 189 ? -9.736 -8.727 14.848 1.00 94.00 189 PRO A CA 1
ATOM 1488 C C . PRO A 1 189 ? -9.307 -9.218 13.465 1.00 94.00 189 PRO A C 1
ATOM 1490 O O . PRO A 1 189 ? -9.370 -8.468 12.495 1.00 94.00 189 PRO A O 1
ATOM 1493 N N . ASN A 1 190 ? -8.885 -10.475 13.372 1.00 94.44 190 ASN A N 1
ATOM 1494 C CA . ASN A 1 190 ? -8.385 -11.058 12.129 1.00 94.44 190 ASN A CA 1
ATOM 1495 C C . ASN A 1 190 ? -9.425 -11.883 11.358 1.00 94.44 190 ASN A C 1
ATOM 1497 O O . ASN A 1 190 ? -9.171 -12.202 10.202 1.00 94.44 190 ASN A O 1
ATOM 1501 N N . THR A 1 191 ? -10.574 -12.203 11.960 1.00 96.06 191 THR A N 1
ATOM 1502 C CA . THR A 1 191 ? -11.683 -12.894 11.289 1.00 96.06 191 THR A CA 1
ATOM 1503 C C . THR A 1 191 ? -12.913 -12.004 11.167 1.00 96.06 191 THR A C 1
ATOM 1505 O O . THR A 1 191 ? -13.137 -11.119 12.002 1.00 96.06 191 THR A O 1
ATOM 1508 N N . LYS A 1 192 ? -13.736 -12.263 10.148 1.00 95.06 192 LYS A N 1
ATOM 1509 C CA . LYS A 1 192 ? -14.976 -11.521 9.883 1.00 95.06 192 LYS A CA 1
ATOM 1510 C C . LYS A 1 192 ? -15.937 -11.535 11.076 1.00 95.06 192 LYS A C 1
ATOM 1512 O O . LYS A 1 192 ? -16.343 -10.476 11.554 1.00 95.06 192 LYS A O 1
ATOM 1517 N N . SER A 1 193 ? -16.228 -12.716 11.615 1.00 95.88 193 SER A N 1
ATOM 1518 C CA . SER A 1 193 ? -17.084 -12.901 12.797 1.00 95.88 193 SER A CA 1
ATOM 1519 C C . SER A 1 193 ? -16.590 -12.123 14.019 1.00 95.88 193 SER A C 1
ATOM 1521 O O . SER A 1 193 ? -17.352 -11.364 14.613 1.00 95.88 193 SER A O 1
ATOM 1523 N N . ALA A 1 194 ? -15.297 -12.210 14.352 1.00 95.88 194 ALA A N 1
ATOM 1524 C CA . ALA A 1 194 ? -14.725 -11.465 15.475 1.00 95.88 194 ALA A CA 1
ATOM 1525 C C . ALA A 1 194 ? -14.781 -9.940 15.261 1.00 95.88 194 ALA A C 1
ATOM 1527 O O . ALA A 1 194 ? -14.866 -9.172 16.226 1.00 95.88 194 ALA A O 1
ATOM 1528 N N . PHE A 1 195 ? -14.729 -9.489 14.004 1.00 94.31 195 PHE A N 1
ATOM 1529 C CA . PHE A 1 195 ? -14.891 -8.083 13.650 1.00 94.31 195 PHE A CA 1
ATOM 1530 C C . PHE A 1 195 ? -16.333 -7.605 13.866 1.00 94.31 195 PHE A C 1
ATOM 1532 O O . PHE A 1 195 ? -16.538 -6.569 14.503 1.00 94.31 195 PHE A O 1
ATOM 1539 N N . LEU A 1 196 ? -17.323 -8.374 13.403 1.00 94.12 196 LEU A N 1
ATOM 1540 C CA . LEU A 1 196 ? -18.751 -8.082 13.591 1.00 94.12 196 LEU A CA 1
ATOM 1541 C C . LEU A 1 196 ? -19.165 -8.133 15.068 1.00 94.12 196 LEU A C 1
ATOM 1543 O O . LEU A 1 196 ? -19.905 -7.262 15.522 1.00 94.12 196 LEU A O 1
ATOM 1547 N N . ASP A 1 197 ? -18.616 -9.069 15.846 1.00 94.88 197 ASP A N 1
ATOM 1548 C CA . ASP A 1 197 ? -18.838 -9.144 17.297 1.00 94.88 197 ASP A CA 1
ATOM 1549 C C . ASP A 1 197 ? -18.339 -7.884 18.018 1.00 94.88 197 ASP A C 1
ATOM 1551 O O . ASP A 1 197 ? -18.958 -7.395 18.968 1.00 94.88 197 ASP A O 1
ATOM 1555 N N . ARG A 1 198 ? -17.205 -7.334 17.566 1.00 92.06 198 ARG A N 1
ATOM 1556 C CA . ARG A 1 198 ? -16.627 -6.109 18.127 1.00 92.06 198 ARG A CA 1
ATOM 1557 C C . ARG A 1 198 ? -17.383 -4.854 17.694 1.00 92.06 198 ARG A C 1
ATOM 1559 O O . ARG A 1 198 ? -17.508 -3.918 18.488 1.00 92.06 198 ARG A O 1
ATOM 1566 N N . TYR A 1 199 ? -17.868 -4.823 16.456 1.00 90.62 199 TYR A N 1
ATOM 1567 C CA . TYR A 1 199 ? -18.558 -3.682 15.861 1.00 90.62 199 TYR A CA 1
ATOM 1568 C C . TYR A 1 199 ? -19.961 -4.085 15.383 1.00 90.62 199 TYR A C 1
ATOM 1570 O O . TYR A 1 199 ? -20.205 -4.148 14.181 1.00 90.62 199 TYR A O 1
ATOM 1578 N N . PRO A 1 200 ? -20.926 -4.274 16.304 1.00 88.81 200 PRO A N 1
ATOM 1579 C CA . PRO A 1 200 ? -22.254 -4.806 15.974 1.00 88.81 200 PRO A CA 1
ATOM 1580 C C . PRO A 1 200 ? -23.112 -3.881 15.097 1.00 88.81 200 PRO A C 1
ATOM 1582 O O . PRO A 1 200 ? -24.164 -4.289 14.620 1.00 88.81 200 PRO A O 1
ATOM 1585 N N . ASN A 1 201 ? -22.685 -2.629 14.902 1.00 88.62 201 ASN A N 1
ATOM 1586 C CA . ASN A 1 201 ? -23.355 -1.654 14.038 1.00 88.62 201 ASN A CA 1
ATOM 1587 C C . ASN A 1 201 ? -22.676 -1.510 12.664 1.00 88.62 201 ASN A C 1
ATOM 1589 O O . ASN A 1 201 ? -23.002 -0.577 11.934 1.00 88.62 201 ASN A O 1
ATOM 1593 N N . ALA A 1 202 ? -21.688 -2.349 12.347 1.00 92.62 202 ALA A N 1
ATOM 1594 C CA . ALA A 1 202 ? -21.051 -2.342 11.040 1.00 92.62 202 ALA A CA 1
ATOM 1595 C C . ALA A 1 202 ? -21.955 -3.008 9.988 1.00 92.62 202 ALA A C 1
ATOM 1597 O O . ALA A 1 202 ? -22.722 -3.923 10.288 1.00 92.62 202 ALA A O 1
ATOM 1598 N N . GLU A 1 203 ? -21.869 -2.532 8.754 1.00 94.38 203 GLU A N 1
ATOM 1599 C CA . GLU A 1 203 ? -22.564 -3.088 7.600 1.00 94.38 203 GLU A CA 1
ATOM 1600 C C . GLU A 1 203 ? -21.757 -4.267 7.047 1.00 94.38 203 GLU A C 1
ATOM 1602 O O . GLU A 1 203 ? -20.609 -4.091 6.637 1.00 94.38 203 GLU A O 1
ATOM 1607 N N . ASP A 1 204 ? -22.358 -5.457 7.029 1.00 94.44 204 ASP A N 1
ATOM 1608 C CA . ASP A 1 204 ? -21.807 -6.634 6.354 1.00 94.44 204 ASP A CA 1
ATOM 1609 C C . ASP A 1 204 ? -22.189 -6.606 4.866 1.00 94.44 204 ASP A C 1
ATOM 1611 O O . ASP A 1 204 ? -23.346 -6.817 4.497 1.00 94.44 204 ASP A O 1
ATOM 1615 N N . ASN A 1 205 ? -21.196 -6.338 4.021 1.00 92.31 205 ASN A N 1
ATOM 1616 C CA . ASN A 1 205 ? -21.281 -6.303 2.568 1.00 92.31 205 ASN A CA 1
ATOM 1617 C C . ASN A 1 205 ? -20.478 -7.465 1.955 1.00 92.31 205 ASN A C 1
ATOM 1619 O O . ASN A 1 205 ? -19.632 -7.253 1.089 1.00 92.31 205 ASN A O 1
ATOM 1623 N N . PHE A 1 206 ? -20.769 -8.698 2.383 1.00 92.31 206 PHE A N 1
ATOM 1624 C CA . PHE A 1 206 ? -20.143 -9.943 1.912 1.00 92.31 206 PHE A CA 1
ATOM 1625 C C . PHE A 1 206 ? -18.679 -10.093 2.347 1.00 92.31 206 PHE A C 1
ATOM 1627 O O . PHE A 1 206 ? -18.415 -10.457 3.488 1.00 92.31 206 PHE A O 1
ATOM 1634 N N . ASP A 1 207 ? -17.729 -9.873 1.446 1.00 89.50 207 ASP A N 1
ATOM 1635 C CA . ASP A 1 207 ? -16.286 -9.902 1.703 1.00 89.50 207 ASP A CA 1
ATOM 1636 C C . ASP A 1 207 ? -15.771 -8.563 2.254 1.00 89.50 207 ASP A C 1
ATOM 1638 O O . ASP A 1 207 ? -14.584 -8.407 2.536 1.00 89.50 207 ASP A O 1
ATOM 1642 N N . ASN A 1 208 ? -16.663 -7.591 2.446 1.00 94.38 208 ASN A N 1
ATOM 1643 C CA . ASN A 1 208 ? -16.347 -6.279 2.978 1.00 94.38 208 ASN A CA 1
ATOM 1644 C C . ASN A 1 208 ? -17.232 -5.930 4.183 1.00 94.38 208 ASN A C 1
ATOM 1646 O O . ASN A 1 208 ? -18.437 -6.156 4.169 1.00 94.38 208 ASN A O 1
ATOM 1650 N N . ILE A 1 209 ? -16.641 -5.328 5.213 1.00 94.75 209 ILE A N 1
ATOM 1651 C CA . ILE A 1 209 ? -17.361 -4.703 6.325 1.00 94.75 209 ILE A CA 1
ATOM 1652 C C . ILE A 1 209 ? -17.124 -3.195 6.278 1.00 94.75 209 ILE A C 1
ATOM 1654 O O . ILE A 1 209 ? -15.974 -2.747 6.246 1.00 94.75 209 ILE A O 1
ATOM 1658 N N . LEU A 1 210 ? -18.205 -2.415 6.340 1.00 94.25 210 LEU A N 1
ATOM 1659 C CA . LEU A 1 210 ? -18.153 -0.956 6.434 1.00 94.25 210 LEU A CA 1
ATOM 1660 C C . LEU A 1 210 ? -18.643 -0.478 7.796 1.00 94.25 210 LEU A C 1
ATOM 1662 O O . LEU A 1 210 ? -19.676 -0.907 8.298 1.00 94.25 210 LEU A O 1
ATOM 1666 N N . LEU A 1 211 ? -17.937 0.478 8.383 1.00 90.94 211 LEU A N 1
ATOM 1667 C CA . LEU A 1 211 ? -18.372 1.171 9.587 1.00 90.94 211 LEU A CA 1
ATOM 1668 C C . LEU A 1 211 ? -18.178 2.669 9.386 1.00 90.94 211 LEU A C 1
ATOM 1670 O O . LEU A 1 211 ? -17.056 3.149 9.241 1.00 90.94 211 LEU A O 1
ATOM 1674 N N . ASN A 1 212 ? -19.278 3.413 9.433 1.00 89.19 212 ASN A N 1
ATOM 1675 C CA . ASN A 1 212 ? -19.260 4.869 9.396 1.00 89.19 212 ASN A CA 1
ATOM 1676 C C . ASN A 1 212 ? -19.668 5.404 10.768 1.00 89.19 212 ASN A C 1
ATOM 1678 O O . ASN A 1 212 ? -20.742 5.079 11.279 1.00 89.19 212 ASN A O 1
ATOM 1682 N N . LYS A 1 213 ? -18.808 6.217 11.380 1.00 82.75 213 LYS A N 1
ATOM 1683 C CA . LYS A 1 213 ? -19.079 6.858 12.667 1.00 82.75 213 LYS A CA 1
ATOM 1684 C C . LYS A 1 213 ? -18.529 8.277 12.663 1.00 82.75 213 LYS A C 1
ATOM 1686 O O . LYS A 1 213 ? -17.321 8.475 12.577 1.00 82.75 213 LYS A O 1
ATOM 1691 N N . ASP A 1 214 ? -19.419 9.254 12.809 1.00 83.75 214 ASP A N 1
ATOM 1692 C CA . ASP A 1 214 ? -19.085 10.677 12.719 1.00 83.75 214 ASP A CA 1
ATOM 16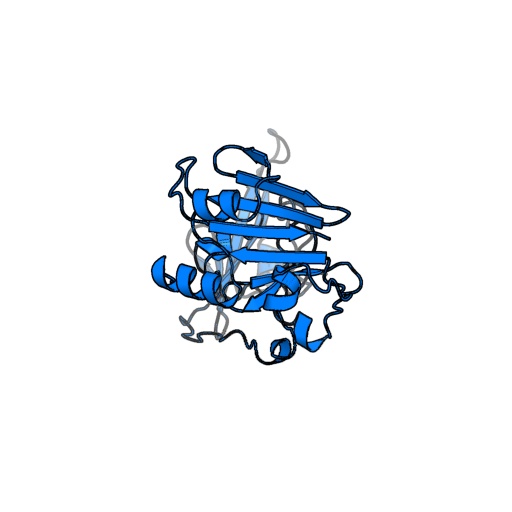93 C C . ASP A 1 214 ? -18.352 10.985 11.396 1.00 83.75 214 ASP A C 1
ATOM 1695 O O . ASP A 1 214 ? -18.892 10.716 10.326 1.00 83.75 214 ASP A O 1
ATOM 1699 N N . ASN A 1 215 ? -17.123 11.506 11.456 1.00 81.44 215 ASN A N 1
ATOM 1700 C CA . ASN A 1 215 ? -16.293 11.787 10.277 1.00 81.44 215 ASN A CA 1
ATOM 1701 C C . ASN A 1 215 ? -15.348 10.630 9.909 1.00 81.44 215 ASN A C 1
ATOM 1703 O O . ASN A 1 215 ? -14.483 10.800 9.058 1.00 81.44 215 ASN A O 1
ATOM 1707 N N . ILE A 1 216 ? -15.477 9.475 10.566 1.00 83.62 216 ILE A N 1
ATOM 1708 C CA . ILE A 1 216 ? -14.608 8.317 10.361 1.00 83.62 216 ILE A CA 1
ATOM 1709 C C . ILE A 1 216 ? -15.336 7.300 9.497 1.00 83.62 216 ILE A C 1
ATOM 1711 O O . ILE A 1 216 ? -16.455 6.888 9.816 1.00 83.62 216 ILE A O 1
ATOM 1715 N N . SER A 1 217 ? -14.658 6.836 8.453 1.00 90.00 217 SER A N 1
ATOM 1716 C CA . SER A 1 217 ? -15.070 5.674 7.674 1.00 90.00 217 SER A CA 1
ATOM 1717 C C . SER A 1 217 ? -14.023 4.574 7.802 1.00 90.00 217 SER A C 1
ATOM 1719 O O . SER A 1 217 ? -12.835 4.801 7.563 1.00 90.00 217 SER A O 1
ATOM 1721 N N . MET A 1 218 ? -14.459 3.386 8.204 1.00 91.38 218 MET A N 1
ATOM 1722 C CA . MET A 1 218 ? -13.657 2.173 8.251 1.00 91.38 218 MET A CA 1
ATOM 1723 C C . MET A 1 218 ? -14.190 1.192 7.209 1.00 91.38 218 MET A C 1
ATOM 1725 O O . MET A 1 218 ? -15.383 0.903 7.187 1.00 91.38 218 MET A O 1
ATOM 1729 N N . SER A 1 219 ? -13.296 0.667 6.380 1.00 94.44 219 SER A N 1
ATOM 1730 C CA . SER A 1 219 ? -13.572 -0.400 5.421 1.00 94.44 219 SER A CA 1
ATOM 1731 C C . SER A 1 219 ? -12.618 -1.552 5.679 1.00 94.44 219 SER A C 1
ATOM 1733 O O . SER A 1 219 ? -11.406 -1.338 5.751 1.00 94.44 219 SER A O 1
ATOM 1735 N N . VAL A 1 220 ? -13.145 -2.764 5.792 1.00 94.75 220 VAL A N 1
ATOM 1736 C CA . VAL A 1 220 ? -12.368 -3.970 6.088 1.00 94.75 220 VAL A CA 1
ATOM 1737 C C . VAL A 1 220 ? -12.682 -5.024 5.045 1.00 94.75 220 VAL A C 1
ATOM 1739 O O . VAL A 1 220 ? -13.839 -5.387 4.887 1.00 94.75 220 VAL A O 1
ATOM 1742 N N . ASN A 1 221 ? -11.665 -5.491 4.330 1.00 94.12 221 ASN A N 1
ATOM 1743 C CA . ASN A 1 221 ? -11.788 -6.514 3.298 1.00 94.12 221 ASN A CA 1
ATOM 1744 C C . ASN A 1 221 ? -11.266 -7.854 3.816 1.00 94.12 221 ASN A C 1
ATOM 1746 O O . ASN A 1 221 ? -10.189 -7.919 4.424 1.00 94.12 221 ASN A O 1
ATOM 1750 N N . PHE A 1 222 ? -12.013 -8.906 3.514 1.00 92.19 222 PHE A N 1
ATOM 1751 C CA . PHE A 1 222 ? -11.735 -10.293 3.856 1.00 92.19 222 PHE A CA 1
ATOM 1752 C C . PHE A 1 222 ? -11.490 -11.116 2.585 1.00 92.19 222 PHE A C 1
ATOM 1754 O O . PHE A 1 222 ? -11.802 -10.683 1.478 1.00 92.19 222 PHE A O 1
ATOM 1761 N N . ASP A 1 223 ? -10.888 -12.293 2.731 1.00 87.56 223 ASP A N 1
ATOM 1762 C CA . ASP A 1 223 ? -10.559 -13.190 1.612 1.00 87.56 223 ASP A CA 1
ATOM 1763 C C . ASP A 1 223 ? -11.760 -13.918 0.993 1.00 87.56 223 ASP A C 1
ATOM 1765 O O . ASP A 1 223 ? -11.660 -14.478 -0.102 1.00 87.56 223 ASP A O 1
ATOM 1769 N N . SER A 1 224 ? -12.895 -13.899 1.682 1.00 86.81 224 SER A N 1
ATOM 1770 C CA . SER A 1 224 ? -14.150 -14.510 1.271 1.00 86.81 224 SER A CA 1
ATOM 1771 C C . SER A 1 224 ? -15.320 -13.896 2.050 1.00 86.81 224 SER A C 1
ATOM 1773 O O . SER A 1 224 ? -15.138 -13.009 2.884 1.00 86.81 224 SER A O 1
ATOM 1775 N N . TYR A 1 225 ? -16.539 -14.359 1.771 1.00 90.81 225 TYR A N 1
ATOM 1776 C CA . TYR A 1 225 ? -17.748 -13.927 2.478 1.00 90.81 225 TYR A CA 1
ATOM 1777 C C . TYR A 1 225 ? -18.049 -14.750 3.746 1.00 90.81 225 TYR A C 1
ATOM 1779 O O . TYR A 1 225 ? -19.028 -14.443 4.431 1.00 90.81 225 TYR A O 1
ATOM 1787 N N . ASP A 1 226 ? -17.257 -15.792 4.029 1.00 92.69 226 ASP A N 1
ATOM 1788 C CA . ASP A 1 226 ? -17.471 -16.724 5.141 1.00 92.69 226 ASP A CA 1
ATOM 1789 C C . ASP A 1 226 ? -17.211 -16.057 6.511 1.00 92.69 226 ASP A C 1
ATOM 1791 O O . ASP A 1 226 ? -16.476 -15.078 6.634 1.00 92.69 226 ASP A O 1
ATOM 1795 N N . ASP A 1 227 ? -17.815 -16.577 7.580 1.00 91.44 227 ASP A N 1
ATOM 1796 C CA . ASP A 1 227 ? -17.718 -15.979 8.924 1.00 91.44 227 ASP A CA 1
ATOM 1797 C C . ASP A 1 227 ? -16.309 -16.086 9.540 1.00 91.44 227 ASP A C 1
ATOM 1799 O O . ASP A 1 227 ? -15.919 -15.276 10.390 1.00 91.44 227 ASP A O 1
ATOM 1803 N N . ASP A 1 228 ? -15.533 -17.088 9.136 1.00 93.56 228 ASP A N 1
ATOM 1804 C CA . ASP A 1 228 ? -14.135 -17.285 9.522 1.00 93.56 228 ASP A CA 1
ATOM 1805 C C . ASP A 1 228 ? -13.146 -16.707 8.499 1.00 93.56 228 ASP A C 1
ATOM 1807 O O . ASP A 1 228 ? -11.937 -16.869 8.677 1.00 93.56 228 ASP A O 1
ATOM 1811 N N . ALA A 1 229 ? -13.648 -15.975 7.493 1.00 92.75 229 ALA A N 1
ATOM 1812 C CA . ALA A 1 229 ? -12.837 -15.308 6.485 1.00 92.75 229 ALA A CA 1
ATOM 1813 C C . ALA A 1 229 ? -11.781 -14.408 7.127 1.00 92.75 229 ALA A C 1
ATOM 1815 O O . ALA A 1 229 ? -12.033 -13.693 8.109 1.00 92.75 229 ALA A O 1
ATOM 1816 N N . GLN A 1 230 ? -10.589 -14.443 6.549 1.00 93.25 230 GLN A N 1
ATOM 1817 C CA . GLN A 1 230 ? -9.407 -13.792 7.080 1.00 93.25 230 GLN A CA 1
ATOM 1818 C C . GLN A 1 230 ? -9.309 -12.360 6.556 1.00 93.25 230 GLN A C 1
ATOM 1820 O O . GLN A 1 230 ? -9.474 -12.099 5.365 1.00 93.25 230 GLN A O 1
ATOM 1825 N N . LEU A 1 231 ? -9.015 -11.416 7.452 1.00 93.00 231 LEU A N 1
ATOM 1826 C CA . LEU A 1 231 ? -8.778 -10.020 7.093 1.00 93.00 231 LEU A CA 1
ATOM 1827 C C . LEU A 1 231 ? -7.560 -9.940 6.169 1.00 93.00 231 LEU A C 1
ATOM 1829 O O . LEU A 1 231 ? -6.495 -10.445 6.525 1.00 93.00 231 LEU A O 1
ATOM 1833 N N . ILE A 1 232 ? -7.717 -9.265 5.028 1.00 88.88 232 ILE A N 1
ATOM 1834 C CA . ILE A 1 232 ? -6.646 -8.937 4.067 1.00 88.88 232 ILE A CA 1
ATOM 1835 C C . ILE A 1 232 ? -6.217 -7.475 4.227 1.00 88.88 232 ILE A C 1
ATOM 1837 O O . ILE A 1 232 ? -5.037 -7.116 4.123 1.00 88.88 232 ILE A O 1
ATOM 1841 N N . GLU A 1 233 ? -7.190 -6.596 4.458 1.00 91.56 233 GLU A N 1
ATOM 1842 C CA . GLU A 1 233 ? -6.968 -5.160 4.453 1.00 91.56 233 GLU A CA 1
ATOM 1843 C C . GLU A 1 233 ? -7.966 -4.431 5.346 1.00 91.56 233 GLU A C 1
ATOM 1845 O O . GLU A 1 233 ? -9.160 -4.704 5.319 1.00 91.56 233 GLU A O 1
ATOM 1850 N N . LEU A 1 234 ? -7.476 -3.443 6.087 1.00 93.19 234 LEU A N 1
ATOM 1851 C CA . LEU A 1 234 ? -8.284 -2.480 6.819 1.00 93.19 234 LEU A CA 1
ATOM 1852 C C . LEU A 1 234 ? -7.870 -1.075 6.399 1.00 93.19 234 LEU A C 1
ATOM 1854 O O . LEU A 1 234 ? -6.692 -0.723 6.458 1.00 93.19 234 LEU A O 1
ATOM 1858 N N . THR A 1 235 ? -8.845 -0.261 6.015 1.00 92.38 235 THR A N 1
ATOM 1859 C CA . THR A 1 235 ? -8.661 1.151 5.688 1.00 92.38 235 THR A CA 1
ATOM 1860 C C . THR A 1 235 ? -9.517 2.015 6.606 1.00 92.38 235 THR A C 1
ATOM 1862 O O . THR A 1 235 ? -10.718 1.803 6.729 1.00 92.38 235 THR A O 1
ATOM 1865 N N . LEU A 1 236 ? -8.896 3.014 7.222 1.00 90.25 236 LEU A N 1
ATOM 1866 C CA . LEU A 1 236 ? -9.522 4.072 8.006 1.00 90.25 236 LEU A CA 1
ATOM 1867 C C . LEU A 1 236 ? -9.338 5.401 7.289 1.00 90.25 236 LEU A C 1
ATOM 1869 O O . LEU A 1 236 ? -8.212 5.724 6.931 1.00 90.25 236 LEU A O 1
ATOM 1873 N N . SER A 1 237 ? -10.407 6.172 7.123 1.00 89.06 237 SER A N 1
ATOM 1874 C CA . SER A 1 237 ? -10.384 7.515 6.527 1.00 89.06 237 SER A CA 1
ATOM 1875 C C . SER A 1 237 ? -11.062 8.518 7.460 1.00 89.06 23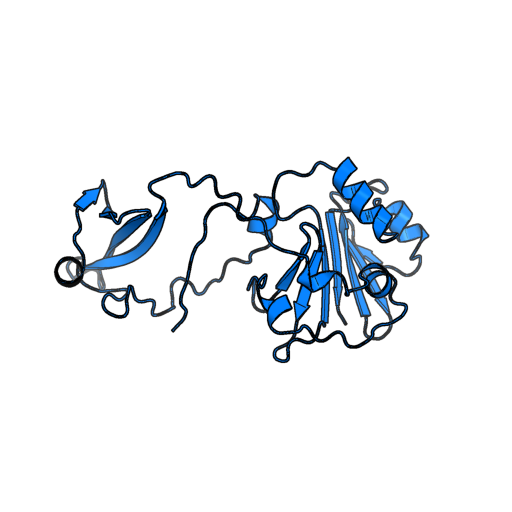7 SER A C 1
ATOM 1877 O O . SER A 1 237 ? -12.075 8.169 8.073 1.00 89.06 237 SER A O 1
ATOM 1879 N N . PHE A 1 238 ? -10.499 9.724 7.584 1.00 84.56 238 PHE A N 1
ATOM 1880 C CA . PHE A 1 238 ? -10.972 10.792 8.476 1.00 84.56 238 PHE A CA 1
ATOM 1881 C C . PHE A 1 238 ? -10.503 12.188 8.043 1.00 84.56 238 PHE A C 1
ATOM 1883 O O . PHE A 1 238 ? -9.498 12.286 7.302 1.00 84.56 238 PHE A O 1
#

Radius of gyration: 22.85 Å; chains: 1; bounding box: 52×37×68 Å

Sequence (238 aa):
MSNITQNQGLFNSHGKNQIALSGNYDNENWSIAGKIKRGDELQKVKQSLSLKPQQDDYVSIGDNSKLVLNFESYKQRESTDAIYRLNGFSILPLVSVNHSEQVKFASFSNIDIAKIVALKDLQTYKLTLPQLVNQIQLNQDGPLVLINPNILLGIDNQGLVNKIKVTESVLGEQDINQFNQVLAQYDIPNTKSAFLDRYPNAEDNFDNILLNKDNISMSVNFDSYDDDAQLIELTLSF

pLDDT: mean 77.57, std 15.58, range [26.09, 96.06]

Secondary structure (DSSP, 8-state):
-------SS-B-HHHHHTS---TTTTTS--EETTTEETT-BHHHHHHHS--EEETTEEEEE-SSEEEEEEEEEE-SSTTSPPEEEEEEEEEEESS----------GGGTT--HHHHHTTS-----BPPGGGGGGEEE-STT-EEEEEETTEEEEE-TTSBEEEEEEES-SBS---HHHHHHHHHHTT---BHHHHHHH-TTSEEETTEEEEEETTEEEEEEESSSSTTPBEEEEEEE-

Foldseek 3Di:
DDPDDDDPDFFDPVLVVLFDDPPCPQPDFDDDVVQRTWFDAPVSVVVVAVWDDDPQWIWGDDDFKIKIWHWDWDDPDPPDGTGITTRDIDIGTPDPPPPPVPDDLVQCPPPPVLCVLVVPDPDFDADDPVQCPQWDARDPQAIWGDNDQFWIFHADPRRTTFKIKGFPGRGDDDDQVRSVVVCVVSVHDFFQQVNCVVVVPWDQPQQWTWDDDDQKIKIWGFPGSDRRTTTGMIMIGD